Protein AF-A0A1Y1XT98-F1 (afdb_monomer_lite)

Foldseek 3Di:
DDPPPQPPVNLCCLLVVVLVVQLVQQLLLQLLLVLLVCLCCCQVVVHDDDVVVVVPSNVVSSVVLNVLSVVQSVVCVVVSHRRLPDLVDVVSLVSCCRSHVVSSVVSLVSSVVSLVVSVVSLVVVVVVLVVVVPPPPDDDDDDVVSVVVNVVVVLVSLLSNQSSVLSNQLQVLVSVLSVVSSCCVPVDPPVDPVVVVVSVVSNVVSVVSNVCSVVSNVVSVCSRVVVVVVVVVVCLVVVVPDDPPPPPDDFDWDQDPVRDTDGDPPDPDD

Structure (mmCIF, N/CA/C/O backbone):
data_AF-A0A1Y1XT98-F1
#
_entry.id   AF-A0A1Y1XT98-F1
#
loop_
_atom_site.group_PDB
_atom_site.id
_atom_site.type_symbol
_atom_site.label_atom_id
_atom_site.label_alt_id
_atom_site.label_comp_id
_atom_site.label_asym_id
_atom_site.label_entity_id
_atom_site.label_seq_id
_atom_site.pdbx_PDB_ins_code
_atom_site.Cartn_x
_atom_site.Cartn_y
_atom_site.Cartn_z
_atom_site.occupancy
_atom_site.B_iso_or_equiv
_atom_site.auth_seq_id
_atom_site.auth_comp_id
_atom_site.auth_asym_id
_atom_site.auth_atom_id
_atom_site.pdbx_PDB_model_num
ATOM 1 N N . MET A 1 1 ? 14.323 -0.229 -39.008 1.00 45.25 1 MET A N 1
ATOM 2 C CA . MET A 1 1 ? 14.158 0.157 -37.588 1.00 45.25 1 MET A CA 1
ATOM 3 C C . MET A 1 1 ? 14.825 1.506 -37.405 1.00 45.25 1 MET A C 1
ATOM 5 O O . MET A 1 1 ? 16.037 1.597 -37.533 1.00 45.25 1 MET A O 1
ATOM 9 N N . GLY A 1 2 ? 14.020 2.563 -37.296 1.00 39.22 2 GLY A N 1
ATOM 10 C CA . GLY A 1 2 ? 14.488 3.947 -37.336 1.00 39.22 2 GLY A CA 1
ATOM 11 C C . GLY A 1 2 ? 15.236 4.351 -36.068 1.00 39.22 2 GLY A C 1
ATOM 12 O O . GLY A 1 2 ? 14.726 4.188 -34.963 1.00 39.22 2 GLY A O 1
ATOM 13 N N . PHE A 1 3 ? 16.433 4.896 -36.276 1.00 46.94 3 PHE A N 1
ATOM 14 C CA . PHE A 1 3 ? 17.283 5.601 -35.322 1.00 46.94 3 PHE A CA 1
ATOM 15 C C . PHE A 1 3 ? 16.593 6.882 -34.815 1.00 46.94 3 PHE A C 1
ATOM 17 O O . PHE A 1 3 ? 16.920 7.986 -35.245 1.00 46.94 3 PHE A O 1
ATOM 24 N N . PHE A 1 4 ? 15.646 6.778 -33.886 1.00 56.72 4 PHE A N 1
ATOM 25 C CA . PHE A 1 4 ? 15.360 7.924 -33.024 1.00 56.72 4 PHE A CA 1
ATOM 26 C C . PHE A 1 4 ? 16.411 7.920 -31.923 1.00 56.72 4 PHE A C 1
ATOM 28 O O . PHE A 1 4 ? 16.339 7.145 -30.975 1.00 56.72 4 PHE A O 1
ATOM 35 N N . LYS A 1 5 ? 17.442 8.748 -32.105 1.00 59.38 5 LYS A N 1
ATOM 36 C CA . LYS A 1 5 ? 18.431 9.034 -31.068 1.00 59.38 5 LYS A CA 1
ATOM 37 C C . LYS A 1 5 ? 17.664 9.714 -29.935 1.00 59.38 5 LYS A C 1
ATOM 39 O O . LYS A 1 5 ? 17.283 10.875 -30.068 1.00 59.38 5 LYS A O 1
ATOM 44 N N . THR A 1 6 ? 17.351 8.961 -28.885 1.00 63.94 6 THR A N 1
ATOM 45 C CA . THR A 1 6 ? 16.663 9.467 -27.697 1.00 63.94 6 THR A CA 1
ATOM 46 C C . THR A 1 6 ? 17.434 10.689 -27.217 1.00 63.94 6 THR A C 1
ATOM 48 O O . THR A 1 6 ? 18.632 10.603 -26.940 1.00 63.94 6 THR A O 1
ATOM 51 N N . THR A 1 7 ? 16.799 11.858 -27.209 1.00 77.31 7 THR A N 1
ATOM 52 C CA . THR A 1 7 ? 17.461 13.065 -26.712 1.00 77.31 7 THR A CA 1
ATOM 53 C C . THR A 1 7 ? 17.777 12.859 -25.231 1.00 77.31 7 THR A C 1
ATOM 55 O O . THR A 1 7 ? 16.996 12.236 -24.513 1.00 77.31 7 THR A O 1
ATOM 58 N N . SER A 1 8 ? 18.918 13.368 -24.753 1.00 76.81 8 SER A N 1
ATOM 59 C CA . SER A 1 8 ? 19.344 13.207 -23.349 1.00 76.81 8 SER A CA 1
ATOM 60 C C . SER A 1 8 ? 18.229 13.578 -22.354 1.00 76.81 8 SER A C 1
ATOM 62 O O . SER A 1 8 ? 18.021 12.889 -21.359 1.00 76.81 8 SER A O 1
ATOM 64 N N . THR A 1 9 ? 17.413 14.580 -22.695 1.00 83.06 9 THR A N 1
ATOM 65 C CA . THR A 1 9 ? 16.239 15.005 -21.924 1.00 83.06 9 THR A CA 1
ATOM 66 C C . THR A 1 9 ? 15.166 13.918 -21.780 1.00 83.06 9 THR A C 1
ATOM 68 O O . THR A 1 9 ? 14.594 13.764 -20.702 1.00 83.06 9 THR A O 1
ATOM 71 N N . GLN A 1 10 ? 14.885 13.142 -22.832 1.00 84.75 10 GLN A N 1
ATOM 72 C CA . GLN A 1 10 ? 13.898 12.057 -22.775 1.00 84.75 10 GLN A CA 1
ATOM 73 C C . GLN A 1 10 ? 14.367 10.911 -21.876 1.00 84.75 10 GLN A C 1
ATOM 75 O O . GLN A 1 10 ? 13.561 10.363 -21.124 1.00 84.75 10 GLN A O 1
ATOM 80 N N . LEU A 1 11 ? 15.664 10.587 -21.906 1.00 82.56 11 LEU A N 1
ATOM 81 C CA . LEU A 1 11 ? 16.239 9.554 -21.046 1.00 82.56 11 LEU A CA 1
ATOM 82 C C . LEU A 1 11 ? 16.142 9.944 -19.563 1.00 82.56 11 LEU A C 1
ATOM 84 O O . LEU A 1 11 ? 15.710 9.133 -18.744 1.00 82.56 11 LEU A O 1
ATOM 88 N N . SER A 1 12 ? 16.444 11.203 -19.219 1.00 85.88 12 SER A N 1
ATOM 89 C CA . SER A 1 12 ? 16.309 11.686 -17.838 1.00 85.88 12 SER A CA 1
ATOM 90 C C . SER A 1 12 ? 14.870 11.585 -17.328 1.00 85.88 12 SER A C 1
ATOM 92 O O . SER A 1 12 ? 14.652 11.095 -16.224 1.00 85.88 12 SER A O 1
ATOM 94 N N . ILE A 1 13 ? 13.876 11.981 -18.130 1.00 91.94 13 ILE A N 1
ATOM 95 C CA . ILE A 1 13 ? 12.462 11.904 -17.725 1.00 91.94 13 ILE A CA 1
ATOM 96 C C . ILE A 1 13 ? 12.025 10.443 -17.540 1.00 91.94 13 ILE A C 1
ATOM 98 O O . ILE A 1 13 ? 11.394 10.116 -16.535 1.00 91.94 13 ILE A O 1
ATOM 102 N N . CYS A 1 14 ? 12.404 9.558 -18.469 1.00 91.94 14 CYS A N 1
ATOM 103 C CA . CYS A 1 14 ? 12.017 8.143 -18.448 1.00 91.94 14 CYS A CA 1
ATOM 104 C C . CYS A 1 14 ? 12.608 7.374 -17.257 1.00 91.94 14 CYS A C 1
ATOM 106 O O . CYS A 1 14 ? 12.043 6.373 -16.833 1.00 91.94 14 CYS A O 1
ATOM 108 N N . THR A 1 15 ? 13.721 7.846 -16.696 1.00 92.69 15 THR A N 1
ATOM 109 C CA . THR A 1 15 ? 14.378 7.208 -15.549 1.00 92.69 15 THR A CA 1
ATOM 110 C C . THR A 1 15 ? 13.998 7.861 -14.219 1.00 92.69 15 THR A C 1
ATOM 112 O O . THR A 1 15 ? 13.773 7.163 -13.231 1.00 92.69 15 THR A O 1
ATOM 115 N N . VAL A 1 16 ? 13.872 9.191 -14.176 1.00 93.00 16 VAL A N 1
ATOM 116 C CA . VAL A 1 16 ? 13.597 9.933 -12.934 1.00 93.00 16 VAL A CA 1
ATOM 117 C C . VAL A 1 16 ? 12.131 9.830 -12.508 1.00 93.00 16 VAL A C 1
ATOM 119 O O . VAL A 1 16 ? 11.857 9.708 -11.315 1.00 93.00 16 VAL A O 1
ATOM 122 N N . VAL A 1 17 ? 11.178 9.852 -13.446 1.00 94.06 17 VAL A N 1
ATOM 123 C CA . VAL A 1 17 ? 9.749 9.769 -13.090 1.00 94.06 17 VAL A CA 1
ATOM 124 C C . VAL A 1 17 ? 9.418 8.431 -12.414 1.00 94.06 17 VAL A C 1
ATOM 126 O O . VAL A 1 17 ? 8.904 8.461 -11.293 1.00 94.06 17 VAL A O 1
ATOM 129 N N . PRO A 1 18 ? 9.784 7.267 -12.984 1.00 93.19 18 PRO A N 1
ATOM 130 C CA . PRO A 1 18 ? 9.512 5.988 -12.331 1.00 93.19 18 PRO A CA 1
ATOM 131 C C . PRO A 1 18 ? 10.304 5.774 -11.035 1.00 93.19 18 PRO A C 1
ATOM 133 O O . PRO A 1 18 ? 9.847 5.060 -10.144 1.00 93.19 18 PRO A O 1
ATOM 136 N N . PHE A 1 19 ? 11.467 6.422 -10.883 1.00 95.56 19 PHE A N 1
ATOM 137 C CA . PHE A 1 19 ? 12.183 6.449 -9.608 1.00 95.56 19 PHE A CA 1
ATOM 138 C C . PHE A 1 19 ? 11.326 7.068 -8.503 1.00 95.56 19 PHE A C 1
ATOM 140 O O . PHE A 1 19 ? 11.125 6.447 -7.458 1.00 95.56 19 PHE A O 1
ATOM 147 N N . PHE A 1 20 ? 10.785 8.267 -8.732 1.00 95.94 20 PHE A N 1
ATOM 148 C CA . PHE A 1 20 ? 9.925 8.925 -7.747 1.00 95.94 20 PHE A CA 1
ATOM 149 C C . PHE A 1 20 ? 8.617 8.169 -7.521 1.00 95.94 20 PHE A C 1
ATOM 151 O O . PHE A 1 20 ? 8.143 8.108 -6.387 1.00 95.94 20 PHE A O 1
ATOM 158 N N . GLU A 1 21 ? 8.069 7.544 -8.562 1.00 92.69 21 GLU A N 1
ATOM 159 C CA . GLU A 1 21 ? 6.914 6.656 -8.440 1.00 92.69 21 GLU A CA 1
ATOM 160 C C . GLU A 1 21 ? 7.216 5.468 -7.514 1.00 92.69 21 GLU A C 1
ATOM 162 O O . GLU A 1 21 ? 6.461 5.205 -6.574 1.00 92.69 21 GLU A O 1
ATOM 167 N N . ASN A 1 22 ? 8.361 4.801 -7.700 1.00 94.31 22 ASN A N 1
ATOM 168 C CA . ASN A 1 22 ? 8.779 3.694 -6.843 1.00 94.31 22 ASN A CA 1
ATOM 169 C C . ASN A 1 22 ? 9.035 4.147 -5.399 1.00 94.31 22 ASN A C 1
ATOM 171 O O . ASN A 1 22 ? 8.609 3.472 -4.459 1.00 94.31 22 ASN A O 1
ATOM 175 N N . VAL A 1 23 ? 9.669 5.310 -5.209 1.00 96.75 23 VAL A N 1
ATOM 176 C CA . VAL A 1 23 ? 9.882 5.906 -3.881 1.00 96.75 23 VAL A CA 1
ATOM 177 C C . VAL A 1 23 ? 8.547 6.203 -3.200 1.00 96.75 23 VAL A C 1
ATOM 179 O O . VAL A 1 23 ? 8.377 5.858 -2.029 1.00 96.75 23 VAL A O 1
ATOM 182 N N . ALA A 1 24 ? 7.584 6.799 -3.906 1.00 94.31 24 ALA A N 1
ATOM 183 C CA . ALA A 1 24 ? 6.258 7.086 -3.363 1.00 94.31 24 ALA A CA 1
ATOM 184 C C . ALA A 1 24 ? 5.509 5.794 -2.996 1.00 94.31 24 ALA A C 1
ATOM 186 O O . ALA A 1 24 ? 4.980 5.682 -1.884 1.00 94.31 24 ALA A O 1
ATOM 187 N N . LYS A 1 25 ? 5.541 4.793 -3.887 1.00 92.38 25 LYS A N 1
ATOM 188 C CA . LYS A 1 25 ? 4.952 3.462 -3.676 1.00 92.38 25 LYS A CA 1
ATOM 189 C C . LYS A 1 25 ? 5.519 2.794 -2.421 1.00 92.38 25 LYS A C 1
ATOM 191 O O . LYS A 1 25 ? 4.766 2.436 -1.514 1.00 92.38 25 LYS A O 1
ATOM 196 N N . LEU A 1 26 ? 6.845 2.687 -2.321 1.00 95.12 26 LEU A N 1
ATOM 197 C CA . LEU A 1 26 ? 7.515 2.086 -1.166 1.00 95.12 26 LEU A CA 1
ATOM 198 C C . LEU A 1 26 ? 7.298 2.882 0.121 1.00 95.12 26 LEU A C 1
ATOM 200 O O . LEU A 1 26 ? 7.088 2.285 1.174 1.00 95.12 26 LEU A O 1
ATOM 204 N N . SER A 1 27 ? 7.288 4.215 0.051 1.00 95.81 27 SER A N 1
ATOM 205 C CA . SER A 1 27 ? 7.010 5.065 1.216 1.00 95.81 27 SER A CA 1
ATOM 206 C C . SER A 1 27 ? 5.628 4.770 1.796 1.00 95.81 27 SER A C 1
ATOM 208 O O . SER A 1 27 ? 5.497 4.580 3.006 1.00 95.81 27 SER A O 1
ATOM 210 N N . ALA A 1 28 ? 4.602 4.669 0.943 1.00 92.06 28 ALA A N 1
ATOM 211 C CA . ALA A 1 28 ? 3.246 4.324 1.367 1.00 92.06 28 ALA A CA 1
ATOM 212 C C . ALA A 1 28 ? 3.183 2.927 2.013 1.00 92.06 28 ALA A C 1
ATOM 214 O O . ALA A 1 28 ? 2.541 2.735 3.054 1.00 92.06 28 ALA A O 1
ATOM 215 N N . VAL A 1 29 ? 3.899 1.958 1.439 1.00 92.69 29 VAL A N 1
ATOM 216 C CA . VAL A 1 29 ? 4.005 0.600 1.984 1.00 92.69 29 VAL A CA 1
ATOM 217 C C . VAL A 1 29 ? 4.702 0.601 3.347 1.00 92.69 29 VAL A C 1
ATOM 219 O O . VAL A 1 29 ? 4.158 0.051 4.304 1.00 92.69 29 VAL A O 1
ATOM 222 N N . PHE A 1 30 ? 5.851 1.263 3.498 1.00 95.94 30 PHE A N 1
ATOM 223 C CA . PHE A 1 30 ? 6.564 1.324 4.779 1.00 95.94 30 PHE A CA 1
ATOM 224 C C . PHE A 1 30 ? 5.761 2.043 5.865 1.00 95.94 30 PHE A C 1
ATOM 226 O O . PHE A 1 30 ? 5.690 1.540 6.988 1.00 95.94 30 PHE A O 1
ATOM 233 N N . ILE A 1 31 ? 5.059 3.131 5.526 1.00 93.75 31 ILE A N 1
ATOM 234 C CA . ILE A 1 31 ? 4.128 3.798 6.449 1.00 93.75 31 ILE A CA 1
ATOM 235 C C . ILE A 1 31 ? 3.034 2.822 6.903 1.00 93.75 31 ILE A C 1
ATOM 237 O O . ILE A 1 31 ? 2.731 2.746 8.096 1.00 93.75 31 ILE A O 1
ATOM 241 N N . THR A 1 32 ? 2.488 2.015 5.989 1.00 91.38 32 THR A N 1
ATOM 242 C CA . THR A 1 32 ? 1.526 0.953 6.334 1.00 91.38 32 THR A CA 1
ATOM 243 C C . THR A 1 32 ? 2.145 -0.075 7.288 1.00 91.38 32 THR A C 1
ATOM 245 O O . THR A 1 32 ? 1.519 -0.462 8.280 1.00 91.38 32 THR A O 1
ATOM 248 N N . GLY A 1 33 ? 3.397 -0.472 7.052 1.00 94.44 33 GLY A N 1
ATOM 249 C CA . GLY A 1 33 ? 4.162 -1.326 7.962 1.00 94.44 33 GLY A CA 1
ATOM 250 C C . GLY A 1 33 ? 4.312 -0.717 9.362 1.00 94.44 33 GLY A C 1
ATOM 251 O O . GLY A 1 33 ? 4.099 -1.408 10.362 1.00 94.44 33 GLY A O 1
ATOM 252 N N . CYS A 1 34 ? 4.591 0.587 9.459 1.00 95.56 34 CYS A N 1
ATOM 253 C CA . CYS A 1 34 ? 4.639 1.316 10.730 1.00 95.56 34 CYS A CA 1
ATOM 254 C C . CYS A 1 34 ? 3.276 1.344 11.441 1.00 95.56 34 CYS A C 1
ATOM 256 O O . CYS A 1 34 ? 3.212 1.188 12.665 1.00 95.56 34 CYS A O 1
ATOM 258 N N . ILE A 1 35 ? 2.176 1.485 10.691 1.00 91.81 35 ILE A N 1
ATOM 259 C CA . ILE A 1 35 ? 0.818 1.374 11.240 1.00 91.81 35 ILE A CA 1
ATOM 260 C C . ILE A 1 35 ? 0.612 -0.031 11.811 1.00 91.81 35 ILE A C 1
ATOM 262 O O . ILE A 1 35 ? 0.267 -0.154 12.986 1.00 91.81 35 ILE A O 1
ATOM 266 N N . ALA A 1 36 ? 0.903 -1.092 11.052 1.00 92.19 36 ALA A N 1
ATOM 267 C CA . ALA A 1 36 ? 0.804 -2.470 11.545 1.00 92.19 36 ALA A CA 1
ATOM 268 C C . ALA A 1 36 ? 1.672 -2.708 12.795 1.00 92.19 36 ALA A C 1
ATOM 270 O O . ALA A 1 36 ? 1.239 -3.350 13.756 1.00 92.19 36 ALA A O 1
ATOM 271 N N . TYR A 1 37 ? 2.866 -2.119 12.846 1.00 94.88 37 TYR A N 1
ATOM 272 C CA . TYR A 1 37 ? 3.721 -2.171 14.027 1.00 94.88 37 TYR A CA 1
ATOM 273 C C . TYR A 1 37 ? 3.079 -1.504 15.257 1.00 94.88 37 TYR A C 1
ATOM 275 O O . TYR A 1 37 ? 3.128 -2.068 16.358 1.00 94.88 37 TYR A O 1
ATOM 283 N N . ASN A 1 38 ? 2.410 -0.358 15.091 1.00 93.19 38 ASN A N 1
ATOM 284 C CA . ASN A 1 38 ? 1.629 0.254 16.171 1.00 93.19 38 ASN A CA 1
ATOM 285 C C . ASN A 1 38 ? 0.517 -0.675 16.661 1.00 93.19 38 ASN A C 1
ATOM 287 O O . ASN A 1 38 ? 0.350 -0.835 17.870 1.00 93.19 38 ASN A O 1
ATOM 291 N N . LEU A 1 39 ? -0.201 -1.329 15.745 1.00 90.12 39 LEU A N 1
ATOM 292 C CA . LEU A 1 39 ? -1.265 -2.272 16.105 1.00 90.12 39 LEU A CA 1
ATOM 293 C C . LEU A 1 39 ? -0.719 -3.435 16.928 1.00 90.12 39 LEU A C 1
ATOM 295 O O . LEU A 1 39 ? -1.278 -3.778 17.970 1.00 90.12 39 LEU A O 1
ATOM 299 N N . ARG A 1 40 ? 0.426 -3.987 16.513 1.00 94.31 40 ARG A N 1
ATOM 300 C CA . ARG A 1 40 ? 1.139 -5.016 17.272 1.00 94.31 40 ARG A CA 1
ATOM 301 C C . ARG A 1 40 ? 1.442 -4.537 18.695 1.00 94.31 40 ARG A C 1
ATOM 303 O O . ARG A 1 40 ? 1.212 -5.273 19.654 1.00 94.31 40 ARG A O 1
ATOM 310 N N . ARG A 1 41 ? 1.962 -3.317 18.855 1.00 94.06 41 ARG A N 1
ATOM 311 C CA . ARG A 1 41 ? 2.293 -2.760 20.178 1.00 94.06 41 ARG A CA 1
ATOM 312 C C . ARG A 1 41 ? 1.062 -2.569 21.059 1.00 94.06 41 ARG A C 1
ATOM 314 O O . ARG A 1 41 ? 1.094 -2.982 22.216 1.00 94.06 41 ARG A O 1
ATOM 321 N N . VAL A 1 42 ? 0.001 -1.988 20.508 1.00 90.94 42 VAL A N 1
ATOM 322 C CA . VAL A 1 42 ? -1.216 -1.654 21.259 1.00 90.94 42 VAL A CA 1
ATOM 323 C C . VAL A 1 42 ? -1.993 -2.912 21.643 1.00 90.94 42 VAL A C 1
ATOM 325 O O . VAL A 1 42 ? -2.316 -3.086 22.814 1.00 90.94 42 VAL A O 1
ATOM 328 N N . PHE A 1 43 ? -2.252 -3.825 20.703 1.00 89.50 43 PHE A N 1
ATOM 329 C CA . PHE A 1 43 ? -3.116 -4.982 20.967 1.00 89.50 43 PHE A CA 1
ATOM 330 C C . PHE A 1 43 ? -2.389 -6.175 21.576 1.00 89.50 43 PHE A C 1
ATOM 332 O O . PHE A 1 43 ? -2.944 -6.845 22.441 1.00 89.50 43 PHE A O 1
ATOM 339 N N . ILE A 1 44 ? -1.161 -6.459 21.131 1.00 92.50 44 ILE A N 1
ATOM 340 C CA . ILE A 1 44 ? -0.444 -7.665 21.568 1.00 92.50 44 ILE A CA 1
ATOM 341 C C . ILE A 1 44 ? 0.397 -7.357 22.799 1.00 92.50 44 ILE A C 1
ATOM 343 O O . ILE A 1 44 ? 0.314 -8.064 23.798 1.00 92.50 44 ILE A O 1
ATOM 347 N N . LYS A 1 45 ? 1.199 -6.287 22.745 1.00 94.38 45 LYS A N 1
ATOM 348 C CA . LYS A 1 45 ? 2.084 -5.928 23.863 1.00 94.38 45 LYS A CA 1
ATOM 349 C C . LYS A 1 45 ? 1.399 -5.085 24.940 1.00 94.38 45 LYS A C 1
ATOM 351 O O . LYS A 1 45 ? 1.992 -4.901 25.995 1.00 94.38 45 LYS A O 1
ATOM 356 N N . LYS A 1 46 ? 0.191 -4.563 24.685 1.00 92.50 46 LYS A N 1
ATOM 357 C CA . LYS A 1 46 ? -0.521 -3.628 25.577 1.00 92.50 46 LYS A CA 1
ATOM 358 C C . LYS A 1 46 ? 0.329 -2.406 25.957 1.00 92.50 46 LYS A C 1
ATOM 360 O O . LYS A 1 46 ? 0.209 -1.869 27.052 1.00 92.50 46 LYS A O 1
ATOM 365 N N . MET A 1 47 ? 1.209 -1.976 25.052 1.00 94.50 47 MET A N 1
ATOM 366 C CA . MET A 1 47 ? 2.095 -0.831 25.261 1.00 94.50 47 MET A CA 1
ATOM 367 C C . MET A 1 47 ? 1.556 0.390 24.524 1.00 94.50 47 MET A C 1
ATOM 369 O O . MET A 1 47 ? 1.189 0.296 23.350 1.00 94.50 47 MET A O 1
ATOM 373 N N . SER A 1 48 ? 1.604 1.554 25.172 1.00 92.94 48 SER A N 1
ATOM 374 C CA . SER A 1 48 ? 1.369 2.827 24.493 1.00 92.94 48 SER A CA 1
ATOM 375 C C . SER A 1 48 ? 2.470 3.104 23.461 1.00 92.94 48 SER A C 1
ATOM 377 O O . SER A 1 48 ? 3.614 2.632 23.568 1.00 92.94 48 SER A O 1
ATOM 379 N N . VAL A 1 49 ? 2.111 3.838 22.408 1.00 93.00 49 VAL A N 1
ATOM 380 C CA . VAL A 1 49 ? 3.045 4.257 21.360 1.00 93.00 49 VAL A CA 1
ATOM 381 C C . VAL A 1 49 ? 3.521 5.672 21.695 1.00 93.00 49 VAL A C 1
ATOM 383 O O . VAL A 1 49 ? 2.694 6.580 21.751 1.00 93.00 49 VAL A O 1
ATOM 386 N N . PRO A 1 50 ? 4.827 5.893 21.935 1.00 95.12 50 PRO A N 1
ATOM 387 C CA . PRO A 1 50 ? 5.317 7.222 22.267 1.00 95.12 50 PRO A CA 1
ATOM 388 C C . PRO A 1 50 ? 5.196 8.160 21.052 1.00 95.12 50 PRO A C 1
ATOM 390 O O . PRO A 1 50 ? 5.538 7.758 19.935 1.00 95.12 50 PRO A O 1
ATOM 393 N N . PRO A 1 51 ? 4.797 9.430 21.239 1.00 94.12 51 PRO A N 1
ATOM 394 C CA . PRO A 1 51 ? 4.561 10.365 20.134 1.00 94.12 51 PRO A CA 1
ATOM 395 C C . PRO A 1 51 ? 5.830 10.658 19.319 1.00 94.12 51 PRO A C 1
ATOM 397 O O . PRO A 1 51 ? 5.755 10.854 18.108 1.00 94.12 51 PRO A O 1
ATOM 400 N N . LYS A 1 52 ? 7.011 10.620 19.958 1.00 95.44 52 LYS A N 1
ATOM 401 C CA . LYS A 1 52 ? 8.310 10.769 19.278 1.00 95.44 52 LYS A CA 1
ATOM 402 C C . LYS A 1 52 ? 8.538 9.689 18.215 1.00 95.44 52 LYS A C 1
ATOM 404 O O . LYS A 1 52 ? 9.071 9.990 17.156 1.00 95.44 52 LYS A O 1
ATOM 409 N N . LEU A 1 53 ? 8.099 8.456 18.479 1.00 94.62 53 LEU A N 1
ATOM 410 C CA . LEU A 1 53 ? 8.236 7.349 17.534 1.00 94.62 53 LEU A CA 1
ATOM 411 C C . LEU A 1 53 ? 7.312 7.537 16.324 1.00 94.62 53 LEU A C 1
ATOM 413 O O . LEU A 1 53 ? 7.747 7.349 15.195 1.00 94.62 53 LEU A O 1
ATOM 417 N N . VAL A 1 54 ? 6.072 7.985 16.555 1.00 94.56 54 VAL A N 1
ATOM 418 C CA . VAL A 1 54 ? 5.102 8.247 15.478 1.00 94.56 54 VAL A CA 1
ATOM 419 C C . VAL A 1 54 ? 5.597 9.347 14.538 1.00 94.56 54 VAL A C 1
ATOM 421 O O . VAL A 1 54 ? 5.508 9.194 13.323 1.00 94.56 54 VAL A O 1
ATOM 424 N N . ARG A 1 55 ? 6.181 10.426 15.083 1.00 95.38 55 ARG A N 1
ATOM 425 C CA . ARG A 1 55 ? 6.778 11.508 14.277 1.00 95.38 55 ARG A CA 1
ATOM 426 C C . ARG A 1 55 ? 7.922 11.021 13.382 1.00 95.38 55 ARG A C 1
ATOM 428 O O . ARG A 1 55 ? 8.129 11.584 12.315 1.00 95.38 55 ARG A O 1
ATOM 435 N N . GLY A 1 56 ? 8.639 9.974 13.795 1.00 97.31 56 GLY A N 1
ATOM 436 C CA . GLY A 1 56 ? 9.736 9.393 13.023 1.00 97.31 56 GLY A CA 1
ATOM 437 C C . GLY A 1 56 ? 9.292 8.537 11.834 1.00 97.31 56 GLY A C 1
ATOM 438 O O . GLY A 1 56 ? 10.072 8.361 10.906 1.00 97.31 56 GLY A O 1
ATOM 439 N N . TYR A 1 57 ? 8.059 8.019 11.814 1.00 96.44 57 TYR A N 1
ATOM 440 C CA . TYR A 1 57 ? 7.645 7.046 10.795 1.00 96.44 57 TYR A CA 1
ATOM 441 C C . TYR A 1 57 ? 7.673 7.585 9.372 1.00 96.44 57 TYR A C 1
ATOM 443 O O . TYR A 1 57 ? 8.156 6.893 8.481 1.00 96.44 57 TYR A O 1
ATOM 451 N N . ILE A 1 58 ? 7.191 8.809 9.156 1.00 96.12 58 ILE A N 1
ATOM 452 C CA . ILE A 1 58 ? 7.135 9.412 7.820 1.00 96.12 58 ILE A CA 1
ATOM 453 C C . ILE A 1 58 ? 8.546 9.643 7.253 1.00 96.12 58 ILE A C 1
ATOM 455 O O . ILE A 1 58 ? 8.850 9.058 6.213 1.00 96.12 58 ILE A O 1
ATOM 459 N N . PRO A 1 59 ? 9.441 10.415 7.907 1.00 97.88 59 PRO A N 1
ATOM 460 C CA . PRO A 1 59 ? 10.766 10.673 7.348 1.00 97.88 59 PRO A CA 1
ATOM 461 C C . PRO A 1 59 ? 11.609 9.400 7.223 1.00 97.88 59 PRO A C 1
ATOM 463 O O . PRO A 1 59 ? 12.314 9.248 6.230 1.00 97.88 59 PRO A O 1
ATOM 466 N N . LEU A 1 60 ? 11.508 8.456 8.170 1.00 97.81 60 LEU A N 1
ATOM 467 C CA . LEU A 1 60 ? 12.240 7.188 8.083 1.00 97.81 60 LEU A CA 1
ATOM 468 C C . LEU A 1 60 ? 11.738 6.308 6.933 1.00 97.81 60 LEU A C 1
ATOM 470 O O . LEU A 1 60 ? 12.553 5.698 6.250 1.00 97.81 60 LEU A O 1
ATOM 474 N N . SER A 1 61 ? 10.425 6.266 6.688 1.00 97.81 61 SER A N 1
ATOM 475 C CA . SER A 1 61 ? 9.851 5.501 5.571 1.00 97.81 61 SER A CA 1
ATOM 476 C C . SER A 1 61 ? 10.283 6.064 4.221 1.00 97.81 61 SER A C 1
ATOM 478 O O . SER A 1 61 ? 10.681 5.299 3.346 1.00 97.81 61 SER A O 1
ATOM 480 N N . ILE A 1 62 ? 10.255 7.394 4.070 1.00 98.12 62 ILE A N 1
ATOM 481 C CA . ILE A 1 62 ? 10.699 8.071 2.843 1.00 98.12 62 ILE A CA 1
ATOM 482 C C . ILE A 1 62 ? 12.196 7.845 2.627 1.00 98.12 62 ILE A C 1
ATOM 484 O O . ILE A 1 62 ? 12.608 7.441 1.543 1.00 98.12 62 ILE A O 1
ATOM 488 N N . LEU A 1 63 ? 13.014 8.050 3.665 1.00 98.19 63 LEU A N 1
ATOM 489 C CA . LEU A 1 63 ? 14.458 7.839 3.586 1.00 98.19 63 LEU A CA 1
ATOM 490 C C . LEU A 1 63 ? 14.792 6.397 3.188 1.00 98.19 63 LEU A C 1
ATOM 492 O O . LEU A 1 63 ? 15.618 6.172 2.306 1.00 98.19 63 LEU A O 1
ATOM 496 N N . PHE A 1 64 ? 14.123 5.421 3.802 1.00 98.06 64 PHE A N 1
ATOM 497 C CA . PHE A 1 64 ? 14.339 4.014 3.490 1.00 98.06 64 PHE A CA 1
ATOM 498 C C . PHE A 1 64 ? 13.889 3.665 2.062 1.00 98.06 64 PHE A C 1
ATOM 500 O O . PHE A 1 64 ? 14.621 2.984 1.347 1.00 98.06 64 PHE A O 1
ATOM 507 N N . ALA A 1 65 ? 12.752 4.197 1.600 1.00 98.06 65 ALA A N 1
ATOM 508 C CA . ALA A 1 65 ? 12.286 4.038 0.220 1.00 98.06 65 ALA A CA 1
ATOM 509 C C . ALA A 1 65 ? 13.261 4.619 -0.815 1.00 98.06 65 ALA A C 1
ATOM 511 O O . ALA A 1 65 ? 13.498 3.990 -1.849 1.00 98.06 65 ALA A O 1
ATOM 512 N N . VAL A 1 66 ? 13.859 5.780 -0.528 1.00 98.12 66 VAL A N 1
ATOM 513 C CA . VAL A 1 66 ? 14.910 6.373 -1.369 1.00 98.12 66 VAL A CA 1
ATOM 514 C C . VAL A 1 66 ? 16.120 5.447 -1.433 1.00 98.12 66 VAL A C 1
ATOM 516 O O . VAL A 1 66 ? 16.523 5.072 -2.530 1.00 98.12 66 VAL A O 1
ATOM 519 N N . ILE A 1 67 ? 16.653 5.016 -0.283 1.00 97.88 67 ILE A N 1
ATOM 520 C CA . ILE A 1 67 ? 17.832 4.133 -0.216 1.00 97.88 67 ILE A CA 1
ATOM 521 C C . ILE A 1 67 ? 17.606 2.845 -1.015 1.00 97.88 67 ILE A C 1
ATOM 523 O O . ILE A 1 67 ? 18.459 2.451 -1.808 1.00 97.88 67 ILE A O 1
ATOM 527 N N . VAL A 1 68 ? 16.441 2.220 -0.845 1.00 97.62 68 VAL A N 1
ATOM 528 C CA . VAL A 1 68 ? 16.071 0.986 -1.548 1.00 97.62 68 VAL A CA 1
ATOM 529 C C . VAL A 1 68 ? 15.917 1.198 -3.061 1.00 97.62 68 VAL A C 1
ATOM 531 O O . VAL A 1 68 ? 16.197 0.280 -3.827 1.00 97.62 68 VAL A O 1
ATOM 534 N N . SER A 1 69 ? 15.518 2.393 -3.509 1.00 97.25 69 SER A N 1
ATOM 535 C CA . SER A 1 69 ? 15.301 2.699 -4.934 1.00 97.25 69 SER A CA 1
ATOM 536 C C . SER A 1 69 ? 16.573 3.120 -5.684 1.00 97.25 69 SER A C 1
ATOM 538 O O . SER A 1 69 ? 16.612 3.030 -6.912 1.00 97.25 69 SER A O 1
ATOM 540 N N . ILE A 1 70 ? 17.622 3.569 -4.978 1.00 96.44 70 ILE A N 1
ATOM 541 C CA . ILE A 1 70 ? 18.884 4.040 -5.584 1.00 96.44 70 ILE A CA 1
ATOM 542 C C . ILE A 1 70 ? 19.531 3.003 -6.520 1.00 96.44 70 ILE A C 1
ATOM 544 O O . ILE A 1 70 ? 19.914 3.396 -7.621 1.00 96.44 70 ILE A O 1
ATOM 548 N N . PRO A 1 71 ? 19.645 1.702 -6.176 1.00 95.31 71 PRO A N 1
ATOM 549 C CA . PRO A 1 71 ? 20.276 0.729 -7.070 1.00 95.31 71 PRO A CA 1
ATOM 550 C C . PRO A 1 71 ? 19.606 0.640 -8.449 1.00 95.31 71 PRO A C 1
ATOM 552 O O . PRO A 1 71 ? 20.300 0.516 -9.456 1.00 95.31 71 PRO A O 1
ATOM 555 N N . GLY A 1 72 ? 18.275 0.760 -8.512 1.00 94.00 72 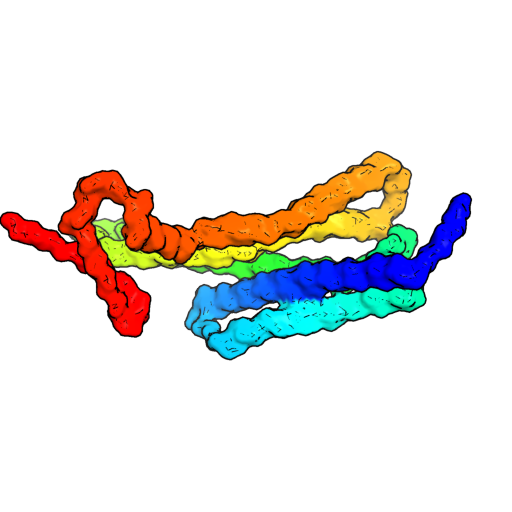GLY A N 1
ATOM 556 C CA . GLY A 1 72 ? 17.524 0.745 -9.773 1.00 94.00 72 GLY A CA 1
ATOM 557 C C . GLY A 1 72 ? 17.768 1.999 -10.616 1.00 94.00 72 GLY A C 1
ATOM 558 O O . GLY A 1 72 ? 17.917 1.909 -11.838 1.00 94.00 72 GLY A O 1
ATOM 559 N N . LEU A 1 73 ? 17.890 3.155 -9.954 1.00 95.19 73 LEU A N 1
ATOM 560 C CA . LEU A 1 73 ? 18.259 4.419 -10.591 1.00 95.19 73 LEU A CA 1
ATOM 561 C C . LEU A 1 73 ? 19.676 4.360 -11.171 1.00 95.19 73 LEU A C 1
ATOM 563 O O . LEU A 1 73 ? 19.865 4.665 -12.345 1.00 95.19 73 LEU A O 1
ATOM 567 N N . VAL A 1 74 ? 20.651 3.924 -10.368 1.00 95.31 74 VAL A N 1
ATOM 568 C CA . VAL A 1 74 ? 22.057 3.810 -10.787 1.00 95.31 74 VAL A CA 1
ATOM 569 C C . VAL A 1 74 ? 22.190 2.859 -11.973 1.00 95.31 74 VAL A C 1
ATOM 571 O O . VAL A 1 74 ? 22.809 3.226 -12.964 1.00 95.31 74 VAL A O 1
ATOM 574 N N . TYR A 1 75 ? 21.552 1.685 -11.919 1.00 93.69 75 TYR A N 1
ATOM 575 C CA . TYR A 1 75 ? 21.579 0.728 -13.028 1.00 93.69 75 TYR A CA 1
ATOM 576 C C . TYR A 1 75 ? 20.975 1.305 -14.317 1.00 93.69 75 TYR A C 1
ATOM 578 O O . TYR A 1 75 ? 21.516 1.109 -15.402 1.00 93.69 75 TYR A O 1
ATOM 586 N N . SER A 1 76 ? 19.855 2.025 -14.209 1.00 93.12 76 SER A N 1
ATOM 587 C CA . SER A 1 76 ? 19.180 2.600 -15.380 1.00 93.12 76 SER A CA 1
ATOM 588 C C . SER A 1 76 ? 20.002 3.719 -16.029 1.00 93.12 76 SER A C 1
ATOM 590 O O . SER A 1 76 ? 20.037 3.810 -17.254 1.00 93.12 76 SER A O 1
ATOM 592 N N . LEU A 1 77 ? 20.686 4.536 -15.218 1.00 92.25 77 LEU A N 1
ATOM 593 C CA . LEU A 1 77 ? 21.594 5.581 -15.699 1.00 92.25 77 LEU A CA 1
ATOM 594 C C . LEU A 1 77 ? 22.875 5.002 -16.315 1.00 92.25 77 LEU A C 1
ATOM 596 O O . LEU A 1 77 ? 23.301 5.482 -17.354 1.00 92.25 77 LEU A O 1
ATOM 600 N N . ASP A 1 78 ? 23.461 3.963 -15.714 1.00 93.31 78 ASP A N 1
ATOM 601 C CA . ASP A 1 78 ? 24.677 3.301 -16.219 1.00 93.31 78 ASP A CA 1
ATOM 602 C C . ASP A 1 78 ? 24.467 2.638 -17.591 1.00 93.31 78 ASP A C 1
ATOM 604 O O . ASP A 1 78 ? 25.366 2.600 -18.428 1.00 93.31 78 ASP A O 1
ATOM 608 N N . ARG A 1 79 ? 23.260 2.118 -17.836 1.00 90.50 79 ARG A N 1
ATOM 609 C CA . ARG A 1 79 ? 22.918 1.386 -19.063 1.00 90.50 79 ARG A CA 1
ATOM 610 C C . ARG A 1 79 ? 22.206 2.223 -20.123 1.00 90.50 79 ARG A C 1
ATOM 612 O O . ARG A 1 79 ? 21.834 1.661 -21.150 1.00 90.50 79 ARG A O 1
ATOM 619 N N . ASP A 1 80 ? 21.981 3.513 -19.874 1.00 90.25 80 ASP A N 1
ATOM 620 C CA . ASP A 1 80 ? 21.176 4.396 -20.729 1.00 90.25 80 ASP A CA 1
ATOM 621 C C . ASP A 1 80 ? 19.798 3.799 -21.099 1.00 90.25 80 ASP A C 1
ATOM 623 O O . ASP A 1 80 ? 19.270 4.004 -22.197 1.00 90.25 80 ASP A O 1
ATOM 627 N N . ILE A 1 81 ? 19.191 3.047 -20.172 1.00 89.06 81 ILE A N 1
ATOM 628 C CA . ILE A 1 81 ? 17.866 2.440 -20.356 1.00 89.06 81 ILE A CA 1
ATOM 629 C C . ILE A 1 81 ? 16.804 3.198 -19.570 1.00 89.06 81 ILE A C 1
ATOM 631 O O . ILE A 1 81 ? 17.049 3.751 -18.499 1.00 89.06 81 ILE A O 1
ATOM 635 N N . CYS A 1 82 ? 15.572 3.157 -20.070 1.00 89.88 82 CYS A N 1
ATOM 636 C CA . CYS A 1 82 ? 14.433 3.642 -19.308 1.00 89.88 82 CYS A CA 1
ATOM 637 C C . CYS A 1 82 ? 14.106 2.664 -18.175 1.00 89.88 82 CYS A C 1
ATOM 639 O O . CYS A 1 82 ? 13.763 1.516 -18.453 1.00 89.88 82 CYS A O 1
ATOM 641 N N . TRP A 1 83 ? 14.224 3.132 -16.931 1.00 89.56 83 TRP A N 1
ATOM 642 C CA . TRP A 1 83 ? 13.801 2.485 -15.681 1.00 89.56 83 TRP A CA 1
ATOM 643 C C . TRP A 1 83 ? 13.623 0.958 -15.735 1.00 89.56 83 TRP A C 1
ATOM 645 O O . TRP A 1 83 ? 12.501 0.451 -15.789 1.00 89.56 83 TRP A O 1
ATOM 655 N N . LEU A 1 84 ? 14.741 0.223 -15.739 1.00 87.38 84 LEU A N 1
ATOM 656 C CA . LEU A 1 84 ? 14.772 -1.249 -15.682 1.00 87.38 84 LEU A CA 1
ATOM 657 C C . LEU A 1 84 ? 13.887 -1.972 -16.729 1.00 87.38 84 LEU A C 1
ATOM 659 O O . LEU A 1 84 ? 13.611 -3.164 -16.596 1.00 87.38 84 LEU A O 1
ATOM 663 N N . LYS A 1 85 ? 13.452 -1.284 -17.794 1.00 80.69 85 LYS A N 1
ATOM 664 C CA . LYS A 1 85 ? 12.476 -1.765 -18.787 1.00 80.69 85 LYS A CA 1
ATOM 665 C C . LYS A 1 85 ? 13.131 -2.582 -19.902 1.00 80.69 85 LYS A C 1
ATOM 667 O O . LYS A 1 85 ? 12.731 -2.500 -21.064 1.00 80.69 85 LYS A O 1
ATOM 672 N N . ASP A 1 86 ? 14.139 -3.374 -19.565 1.00 80.00 86 ASP A N 1
ATOM 673 C CA . ASP A 1 86 ? 14.738 -4.317 -20.501 1.00 80.00 86 ASP A CA 1
ATOM 674 C C . ASP A 1 86 ? 14.171 -5.717 -20.245 1.00 80.00 86 ASP A C 1
ATOM 676 O O . ASP A 1 86 ? 14.487 -6.380 -19.261 1.00 80.00 86 ASP A O 1
ATOM 680 N N . LYS A 1 87 ? 13.289 -6.140 -21.156 1.00 70.81 87 LYS A N 1
ATOM 681 C CA . LYS A 1 87 ? 12.587 -7.430 -21.102 1.00 70.81 87 LYS A CA 1
ATOM 682 C C . LYS A 1 87 ? 13.454 -8.610 -21.547 1.00 70.81 87 LYS A C 1
ATOM 684 O O . LYS A 1 87 ? 13.028 -9.751 -21.395 1.00 70.81 87 LYS A O 1
ATOM 689 N N . SER A 1 88 ? 14.614 -8.348 -22.149 1.00 76.88 88 SER A N 1
ATOM 690 C CA . SER A 1 88 ? 15.484 -9.395 -22.694 1.00 76.88 88 SER A CA 1
ATOM 691 C C . SER A 1 88 ? 16.460 -9.952 -21.657 1.00 76.88 88 SER A C 1
ATOM 693 O O . SER A 1 88 ? 16.891 -11.097 -21.773 1.00 76.88 88 SER A O 1
ATOM 695 N N . ASN A 1 89 ? 16.767 -9.171 -20.618 1.00 84.69 89 ASN A N 1
ATOM 696 C CA . ASN A 1 89 ? 17.748 -9.523 -19.603 1.00 84.69 89 ASN A CA 1
ATOM 697 C C . ASN A 1 89 ? 17.094 -9.814 -18.248 1.00 84.69 89 ASN A C 1
ATOM 699 O O . ASN A 1 89 ? 16.204 -9.103 -17.788 1.00 84.69 89 ASN A O 1
ATOM 703 N N . ILE A 1 90 ? 17.608 -10.832 -17.553 1.00 88.12 90 ILE A N 1
ATOM 704 C CA . ILE A 1 90 ? 17.161 -11.192 -16.198 1.00 88.12 90 ILE A CA 1
ATOM 705 C C . ILE A 1 90 ? 17.612 -10.184 -15.134 1.00 88.12 90 ILE A C 1
ATOM 707 O O . ILE A 1 90 ? 16.932 -9.985 -14.131 1.00 88.12 90 ILE A O 1
ATOM 711 N N . TRP A 1 91 ? 18.739 -9.506 -15.358 1.00 89.81 91 TRP A N 1
ATOM 712 C CA . TRP A 1 91 ? 19.320 -8.565 -14.400 1.00 89.81 91 TRP A CA 1
ATOM 713 C C . TRP A 1 91 ? 18.414 -7.369 -14.067 1.00 89.81 91 TRP A C 1
ATOM 715 O O . TRP A 1 91 ? 18.152 -7.178 -12.880 1.00 89.81 91 TRP A O 1
ATOM 725 N N . PRO A 1 92 ? 17.881 -6.597 -15.039 1.00 89.75 92 PRO A N 1
ATOM 726 C CA . PRO A 1 92 ? 16.918 -5.526 -14.766 1.00 89.75 92 PRO A CA 1
ATOM 727 C C . PRO A 1 92 ? 15.726 -6.004 -13.935 1.00 89.75 92 PRO A C 1
ATOM 729 O O . PRO A 1 92 ? 15.268 -5.303 -13.037 1.00 89.75 92 PRO A O 1
ATOM 732 N N . MET A 1 93 ? 15.269 -7.231 -14.190 1.00 88.06 93 MET A N 1
ATOM 733 C CA . MET A 1 93 ? 14.154 -7.833 -13.471 1.00 88.06 93 MET A CA 1
ATOM 734 C C . MET A 1 93 ? 14.509 -8.171 -12.018 1.00 88.06 93 MET A C 1
ATOM 736 O O . MET A 1 93 ? 13.727 -7.894 -11.111 1.00 88.06 93 MET A O 1
ATOM 740 N N . ILE A 1 94 ? 15.714 -8.695 -11.775 1.00 90.38 94 ILE A N 1
ATOM 741 C CA . ILE A 1 94 ? 16.244 -8.906 -10.420 1.00 90.38 94 ILE A CA 1
ATOM 742 C C . ILE A 1 94 ? 16.370 -7.567 -9.683 1.00 90.38 94 ILE A C 1
ATOM 744 O O . ILE A 1 94 ? 15.938 -7.462 -8.534 1.00 90.38 94 ILE A O 1
ATOM 748 N N . TYR A 1 95 ? 16.910 -6.529 -10.333 1.00 92.19 95 TYR A N 1
ATOM 749 C CA . TYR A 1 95 ? 16.985 -5.189 -9.745 1.00 92.19 95 TYR A CA 1
ATOM 750 C C . TYR A 1 95 ? 15.596 -4.647 -9.417 1.00 92.19 95 TYR A C 1
ATOM 752 O O . TYR A 1 95 ? 15.403 -4.124 -8.321 1.00 92.19 95 TYR A O 1
ATOM 760 N N . TRP A 1 96 ? 14.615 -4.820 -10.304 1.00 90.88 96 TRP A N 1
ATOM 761 C CA . TRP A 1 96 ? 13.234 -4.408 -10.050 1.00 90.88 96 TRP A CA 1
ATOM 762 C C . TRP A 1 96 ? 12.670 -5.116 -8.820 1.00 90.88 96 TRP A C 1
ATOM 764 O O . TRP A 1 96 ? 12.093 -4.496 -7.926 1.00 90.88 96 TRP A O 1
ATOM 774 N N . TRP A 1 97 ? 12.891 -6.427 -8.743 1.00 91.12 97 TRP A N 1
ATOM 775 C CA . TRP A 1 97 ? 12.399 -7.244 -7.647 1.00 91.12 97 TRP A CA 1
ATOM 776 C C . TRP A 1 97 ? 13.009 -6.824 -6.304 1.00 91.12 97 TRP A C 1
ATOM 778 O O . TRP A 1 97 ? 12.281 -6.598 -5.337 1.00 91.12 97 TRP A O 1
ATOM 788 N N . ILE A 1 98 ? 14.331 -6.641 -6.251 1.00 93.19 98 ILE A N 1
ATOM 789 C CA . ILE A 1 98 ? 15.055 -6.264 -5.026 1.00 93.19 98 ILE A CA 1
ATOM 790 C C . ILE A 1 98 ? 14.769 -4.815 -4.612 1.00 93.19 98 ILE A C 1
ATOM 792 O O . ILE A 1 98 ? 14.687 -4.531 -3.419 1.00 93.19 98 ILE A O 1
ATOM 796 N N . THR A 1 99 ? 14.611 -3.894 -5.565 1.00 94.19 99 THR A N 1
ATOM 797 C CA . THR A 1 99 ? 14.388 -2.461 -5.280 1.00 94.19 99 THR A CA 1
ATOM 798 C C . THR A 1 99 ? 12.914 -2.096 -5.108 1.00 94.19 99 THR A C 1
ATOM 800 O O . THR A 1 99 ? 12.608 -0.943 -4.816 1.00 94.19 99 THR A O 1
ATOM 803 N N . SER A 1 100 ? 11.986 -3.045 -5.273 1.00 92.88 100 SER A N 1
ATOM 804 C CA . SER A 1 100 ? 10.548 -2.779 -5.166 1.00 92.88 100 SER A CA 1
ATOM 805 C C . SER A 1 100 ? 9.780 -3.944 -4.535 1.00 92.88 100 SER A C 1
ATOM 807 O O . SER A 1 100 ? 9.360 -3.873 -3.378 1.00 92.88 100 SER A O 1
ATOM 809 N N . GLU A 1 101 ? 9.627 -5.047 -5.266 1.00 91.19 101 GLU A N 1
ATOM 810 C CA . GLU A 1 101 ? 8.650 -6.100 -4.961 1.00 91.19 101 GLU A CA 1
ATOM 811 C C . GLU A 1 101 ? 8.949 -6.873 -3.669 1.00 91.19 101 GLU A C 1
ATOM 813 O O . GLU A 1 101 ? 8.032 -7.164 -2.902 1.00 91.19 101 GLU A O 1
ATOM 818 N N . VAL A 1 102 ? 10.222 -7.159 -3.373 1.00 94.38 102 VAL A N 1
ATOM 819 C CA . VAL A 1 102 ? 10.637 -7.862 -2.141 1.00 94.38 102 VAL A CA 1
ATOM 820 C C . VAL A 1 102 ? 10.164 -7.132 -0.895 1.00 94.38 102 VAL A C 1
ATOM 822 O O . VAL A 1 102 ? 9.611 -7.736 0.025 1.00 94.38 102 VAL A O 1
ATOM 825 N N . TRP A 1 103 ? 10.369 -5.819 -0.860 1.00 96.06 103 TRP A N 1
ATOM 826 C CA . TRP A 1 103 ? 10.024 -5.002 0.296 1.00 96.06 103 TRP A CA 1
ATOM 827 C C . TRP A 1 103 ? 8.517 -4.899 0.467 1.00 96.06 103 TRP A C 1
ATOM 829 O O . TRP A 1 103 ? 8.019 -5.014 1.589 1.00 96.06 103 TRP A O 1
ATOM 839 N N . MET A 1 104 ? 7.787 -4.768 -0.643 1.00 93.56 104 MET A N 1
ATOM 840 C CA . MET A 1 104 ? 6.329 -4.828 -0.624 1.00 93.56 104 MET A CA 1
ATOM 841 C C . MET A 1 104 ? 5.834 -6.168 -0.096 1.00 93.56 104 MET A C 1
ATOM 843 O O . MET A 1 104 ? 5.018 -6.190 0.824 1.00 93.56 104 MET A O 1
ATOM 847 N N . LEU A 1 105 ? 6.378 -7.280 -0.589 1.00 93.75 105 LEU A N 1
ATOM 848 C CA . LEU A 1 105 ? 6.004 -8.615 -0.138 1.00 93.75 105 LEU A CA 1
ATOM 849 C C . LEU A 1 105 ? 6.251 -8.803 1.367 1.00 93.75 105 LEU A C 1
ATOM 851 O O . LEU A 1 105 ? 5.357 -9.267 2.078 1.00 93.75 105 LEU A O 1
ATOM 855 N N . ILE A 1 106 ? 7.426 -8.405 1.871 1.00 95.75 106 ILE A N 1
ATOM 856 C CA . ILE A 1 106 ? 7.771 -8.499 3.300 1.00 95.75 106 ILE A CA 1
ATOM 857 C C . ILE A 1 106 ? 6.777 -7.700 4.149 1.00 95.75 106 ILE A C 1
ATOM 859 O O . ILE A 1 106 ? 6.227 -8.223 5.123 1.00 95.75 106 ILE A O 1
ATOM 863 N N . VAL A 1 107 ? 6.523 -6.442 3.782 1.00 95.31 107 VAL A N 1
ATOM 864 C CA . VAL A 1 107 ? 5.653 -5.557 4.565 1.00 95.31 107 VAL A CA 1
ATOM 865 C C . VAL A 1 107 ? 4.193 -6.000 4.493 1.00 95.31 107 VAL A C 1
ATOM 867 O O . VAL A 1 107 ? 3.535 -6.053 5.529 1.00 95.31 107 VAL A O 1
ATOM 870 N N . LEU A 1 108 ? 3.686 -6.385 3.320 1.00 93.31 108 LEU A N 1
ATOM 871 C CA . LEU A 1 108 ? 2.307 -6.861 3.165 1.00 93.31 108 LEU A CA 1
ATOM 872 C C . LEU A 1 108 ? 2.072 -8.177 3.910 1.00 93.31 108 LEU A C 1
ATOM 874 O O . LEU A 1 108 ? 1.055 -8.321 4.589 1.00 93.31 108 LEU A O 1
ATOM 878 N N . THR A 1 109 ? 3.036 -9.102 3.865 1.00 94.19 109 THR A N 1
ATOM 879 C CA . THR A 1 109 ? 2.984 -10.340 4.659 1.00 94.19 109 THR A CA 1
ATOM 880 C C . THR A 1 109 ? 2.957 -10.012 6.150 1.00 94.19 109 THR A C 1
ATOM 882 O O . THR A 1 109 ? 2.133 -10.548 6.893 1.00 94.19 109 THR A O 1
ATOM 885 N N . TYR A 1 110 ? 3.810 -9.086 6.598 1.00 95.50 110 TYR A N 1
ATOM 886 C CA . TYR A 1 110 ? 3.812 -8.622 7.983 1.00 95.50 110 TYR A CA 1
ATOM 887 C C . TYR A 1 110 ? 2.460 -8.011 8.385 1.00 95.50 110 TYR A C 1
ATOM 889 O O . TYR A 1 110 ? 1.892 -8.391 9.412 1.00 95.50 110 TYR A O 1
ATOM 897 N N . CYS A 1 111 ? 1.904 -7.123 7.560 1.00 93.31 111 CYS A N 1
ATOM 898 C CA . CYS A 1 111 ? 0.587 -6.523 7.755 1.00 93.31 111 CYS A CA 1
ATOM 899 C C . CYS A 1 111 ? -0.513 -7.585 7.877 1.00 93.31 111 CYS A C 1
ATOM 901 O O . CYS A 1 111 ? -1.299 -7.535 8.826 1.00 93.31 111 CYS A O 1
ATOM 903 N N . LEU A 1 112 ? -0.534 -8.572 6.978 1.00 93.06 112 LEU A N 1
ATOM 904 C CA . LEU A 1 112 ? -1.504 -9.666 6.991 1.00 93.06 112 LEU A CA 1
ATOM 905 C C . LEU A 1 112 ? -1.418 -10.481 8.289 1.00 93.06 112 LEU A C 1
ATOM 907 O O . LEU A 1 112 ? -2.438 -10.717 8.940 1.00 93.06 112 LEU A O 1
ATOM 911 N N . VAL A 1 113 ? -0.205 -10.856 8.710 1.00 95.06 113 VAL A N 1
ATOM 912 C CA . VAL A 1 113 ? 0.013 -11.590 9.967 1.00 95.06 113 VAL A CA 1
ATOM 913 C C . VAL A 1 113 ? -0.512 -10.792 11.160 1.00 95.06 113 VAL A C 1
ATOM 915 O O . VAL A 1 113 ? -1.236 -11.340 11.995 1.00 95.06 113 VAL A O 1
ATOM 918 N N . ILE A 1 114 ? -0.198 -9.495 11.242 1.00 93.25 114 ILE A N 1
ATOM 919 C CA . ILE A 1 114 ? -0.681 -8.649 12.340 1.00 93.25 114 ILE A CA 1
ATOM 920 C C . ILE A 1 114 ? -2.205 -8.529 12.324 1.00 93.25 114 ILE A C 1
ATOM 922 O O . ILE A 1 114 ? -2.817 -8.671 13.383 1.00 93.25 114 ILE A O 1
ATOM 926 N N . VAL A 1 115 ? -2.828 -8.327 11.160 1.00 90.88 115 VAL A N 1
ATOM 927 C CA . VAL A 1 115 ? -4.293 -8.264 11.036 1.00 90.88 115 VAL A CA 1
ATOM 928 C C . VAL A 1 115 ? -4.941 -9.554 11.527 1.00 90.88 115 VAL A C 1
ATOM 930 O O . VAL A 1 115 ? -5.864 -9.490 12.338 1.00 90.88 115 VAL A O 1
ATOM 933 N N . ILE A 1 116 ? -4.435 -10.719 11.110 1.00 93.00 116 ILE A N 1
ATOM 934 C CA . ILE A 1 116 ? -4.963 -12.019 11.548 1.00 93.00 116 ILE A CA 1
ATOM 935 C C . ILE A 1 116 ? -4.854 -12.155 13.072 1.00 93.00 116 ILE A C 1
ATOM 937 O O . ILE A 1 116 ? -5.819 -12.553 13.728 1.00 93.00 116 ILE A O 1
ATOM 941 N N . VAL A 1 117 ? -3.705 -11.806 13.660 1.00 94.06 117 VAL A N 1
A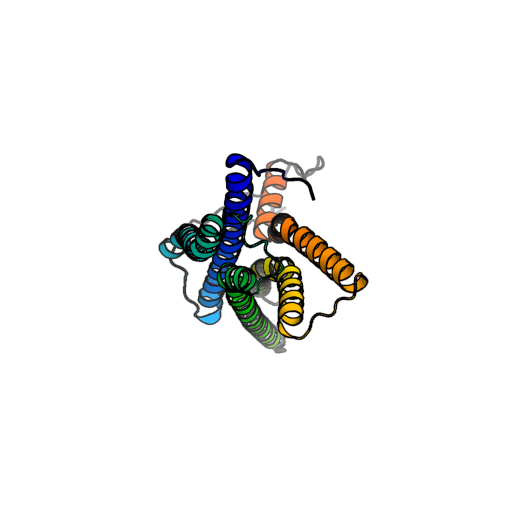TOM 942 C CA . VAL A 1 117 ? -3.504 -11.908 15.114 1.00 94.06 117 VAL A CA 1
ATOM 943 C C . VAL A 1 117 ? -4.421 -10.949 15.874 1.00 94.06 117 VAL A C 1
ATOM 945 O O . VAL A 1 117 ? -5.093 -11.366 16.818 1.00 94.06 117 VAL A O 1
ATOM 948 N N . VAL A 1 118 ? -4.495 -9.686 15.450 1.00 90.19 118 VAL A N 1
ATOM 949 C CA . VAL A 1 118 ? -5.360 -8.667 16.062 1.00 90.19 118 VAL A CA 1
ATOM 950 C C . VAL A 1 118 ? -6.826 -9.089 15.966 1.00 90.19 118 VAL A C 1
ATOM 952 O O . VAL A 1 118 ? -7.526 -9.091 16.980 1.00 90.19 118 VAL A O 1
ATOM 955 N N . PHE A 1 119 ? -7.270 -9.556 14.797 1.00 90.31 119 PHE A N 1
ATOM 956 C CA . PHE A 1 119 ? -8.621 -10.077 14.596 1.00 90.31 119 PHE A CA 1
ATOM 957 C C . PHE A 1 119 ? -8.936 -11.241 15.544 1.00 90.31 119 PHE A C 1
ATOM 959 O O . PHE A 1 119 ? -9.994 -11.251 16.176 1.00 90.31 119 PHE A O 1
ATOM 966 N N . ARG A 1 120 ? -8.007 -12.195 15.713 1.00 93.31 120 ARG A N 1
ATOM 967 C CA . ARG A 1 120 ? -8.183 -13.310 16.661 1.00 93.31 120 ARG A CA 1
ATOM 968 C C . ARG A 1 120 ? -8.313 -12.819 18.102 1.00 93.31 120 ARG A C 1
ATOM 970 O O . ARG A 1 120 ? -9.217 -13.284 18.793 1.00 93.31 120 ARG A O 1
ATOM 977 N N . ILE A 1 121 ? -7.480 -11.868 18.531 1.00 91.06 121 ILE A N 1
ATOM 978 C CA . ILE A 1 121 ? -7.531 -11.287 19.885 1.00 91.06 121 ILE A CA 1
ATOM 979 C C . ILE A 1 121 ? -8.881 -10.602 20.130 1.00 91.06 121 ILE A C 1
ATOM 981 O O . ILE A 1 121 ? -9.537 -10.868 21.138 1.00 91.06 121 ILE A O 1
ATOM 985 N N . ILE A 1 122 ? -9.339 -9.771 19.190 1.00 88.31 122 ILE A N 1
ATOM 986 C CA . ILE A 1 122 ? -10.632 -9.076 19.296 1.00 88.31 122 ILE A CA 1
ATOM 987 C C . ILE A 1 122 ? -11.784 -10.083 19.330 1.00 88.31 122 ILE A C 1
ATOM 989 O O . ILE A 1 122 ? -12.692 -9.974 20.158 1.00 88.31 122 ILE A O 1
ATOM 993 N N . HIS A 1 123 ? -11.748 -11.098 18.465 1.00 89.19 123 HIS A N 1
ATOM 994 C CA . HIS A 1 123 ? -12.797 -12.108 18.415 1.00 89.19 123 HIS A CA 1
ATOM 995 C C . HIS A 1 123 ? -12.832 -12.959 19.696 1.00 89.19 123 HIS A C 1
ATOM 997 O O . HIS A 1 123 ? -13.917 -13.328 20.160 1.00 89.19 123 HIS A O 1
ATOM 1003 N N . GLN A 1 124 ? -11.677 -13.276 20.283 1.00 92.19 124 GLN A N 1
ATOM 1004 C CA . GLN A 1 124 ? -11.595 -13.979 21.565 1.00 92.19 124 GLN A CA 1
ATOM 1005 C C . GLN A 1 124 ? -12.160 -13.124 22.704 1.00 92.19 124 GLN A C 1
ATOM 1007 O O . GLN A 1 124 ? -13.049 -13.600 23.411 1.00 92.19 124 GLN A O 1
ATOM 1012 N N . GLY A 1 125 ? -11.761 -11.851 22.801 1.00 88.69 125 GLY A N 1
ATOM 1013 C CA . GLY A 1 125 ? -12.302 -10.924 23.803 1.00 88.69 125 GLY A CA 1
ATOM 1014 C C . GLY A 1 125 ? -13.820 -10.751 23.684 1.00 88.69 125 GLY A C 1
ATOM 1015 O O . GLY A 1 125 ? -14.545 -10.839 24.673 1.00 88.69 125 GLY A O 1
ATOM 1016 N N . ASN A 1 126 ? -14.341 -10.627 22.460 1.00 86.25 126 ASN A N 1
ATOM 1017 C CA . ASN A 1 126 ? -15.785 -10.548 22.223 1.00 86.25 126 ASN A CA 1
ATOM 1018 C C . ASN A 1 126 ? -16.526 -11.838 22.614 1.00 86.25 126 ASN A C 1
ATOM 1020 O O . ASN A 1 126 ? -17.674 -11.777 23.059 1.00 86.25 126 ASN A O 1
ATOM 1024 N N . ARG A 1 127 ? -15.907 -13.016 22.446 1.00 89.50 127 ARG A N 1
ATOM 1025 C CA . ARG A 1 127 ? -16.493 -14.294 22.888 1.00 89.50 127 ARG A CA 1
ATOM 1026 C C . ARG A 1 127 ? -16.531 -14.397 24.406 1.00 89.50 127 ARG A C 1
ATOM 1028 O O . ARG A 1 127 ? -17.529 -14.871 24.937 1.00 89.50 127 ARG A O 1
ATOM 1035 N N . GLU A 1 128 ? -15.480 -13.958 25.086 1.00 89.31 128 GLU A N 1
ATOM 1036 C CA . GLU A 1 128 ? -15.413 -13.964 26.546 1.00 89.31 128 GLU A CA 1
ATOM 1037 C C . GLU A 1 128 ? -16.457 -13.026 27.156 1.00 89.31 128 GLU A C 1
ATOM 1039 O O . GLU A 1 128 ? -17.254 -13.465 27.982 1.00 89.31 128 GLU A O 1
ATOM 1044 N N . ILE A 1 129 ? -16.568 -11.795 26.642 1.00 84.12 129 ILE A N 1
ATOM 1045 C CA . ILE A 1 129 ? -17.621 -10.855 27.052 1.00 84.12 129 ILE A CA 1
ATOM 1046 C C . ILE A 1 129 ? -19.004 -11.484 26.839 1.00 84.12 129 ILE A C 1
ATOM 1048 O O . ILE A 1 129 ? -19.817 -11.508 27.755 1.00 84.12 129 ILE A O 1
ATOM 1052 N N . LYS A 1 130 ? -19.272 -12.083 25.669 1.00 84.69 130 LYS A N 1
ATOM 1053 C CA . LYS A 1 130 ? -20.556 -12.764 25.410 1.00 84.69 130 LYS A CA 1
ATOM 1054 C C . LYS A 1 130 ? -20.830 -13.939 26.357 1.00 84.69 130 LYS A C 1
ATOM 1056 O O . LYS A 1 130 ? -21.993 -14.200 26.644 1.00 84.69 130 LYS A O 1
ATOM 1061 N N . ARG A 1 131 ? -19.799 -14.658 26.817 1.00 86.94 131 ARG A N 1
ATOM 1062 C CA . ARG A 1 131 ? -19.941 -15.752 27.795 1.00 86.94 131 ARG A CA 1
ATOM 1063 C C . ARG A 1 131 ? -20.274 -15.218 29.182 1.00 86.94 131 ARG A C 1
ATOM 1065 O O . ARG A 1 131 ? -21.191 -15.742 29.802 1.00 86.94 131 ARG A O 1
ATOM 1072 N N . LEU A 1 132 ? -19.589 -14.164 29.625 1.00 82.75 132 LEU A N 1
ATOM 1073 C CA . LEU A 1 132 ? -19.890 -13.492 30.893 1.00 82.75 132 LEU A CA 1
ATOM 1074 C C . LEU A 1 132 ? -21.316 -12.926 30.896 1.00 82.75 132 LEU A C 1
ATOM 1076 O O . LEU A 1 132 ? -22.026 -13.062 31.881 1.00 82.75 132 LEU A O 1
ATOM 1080 N N . LEU A 1 133 ? -21.765 -12.390 29.758 1.00 78.94 133 LEU A N 1
ATOM 1081 C CA . LEU A 1 133 ? -23.126 -11.878 29.579 1.00 78.94 133 LEU A CA 1
ATOM 1082 C C . LEU A 1 133 ? -24.211 -12.965 29.466 1.00 78.94 133 LEU A C 1
ATOM 1084 O O . LEU A 1 133 ? -25.387 -12.639 29.571 1.00 78.94 133 LEU A O 1
ATOM 1088 N N . ARG A 1 134 ? -23.848 -14.227 29.198 1.00 81.94 134 ARG A N 1
ATOM 1089 C CA . ARG A 1 134 ? -24.788 -15.361 29.103 1.00 81.94 134 ARG A CA 1
ATOM 1090 C C . ARG A 1 134 ? -24.973 -16.106 30.424 1.00 81.94 134 ARG A C 1
ATOM 1092 O O . ARG A 1 134 ? -25.791 -17.022 30.454 1.00 81.94 134 ARG A O 1
ATOM 1099 N N . ARG A 1 135 ? -24.221 -15.777 31.483 1.00 77.75 135 ARG A N 1
ATOM 1100 C CA . ARG A 1 135 ? -24.427 -16.408 32.793 1.00 77.75 135 ARG A CA 1
ATOM 1101 C C . ARG A 1 135 ? -25.816 -16.012 33.320 1.00 77.75 135 ARG A C 1
ATOM 1103 O O . ARG A 1 135 ? -26.062 -14.818 33.467 1.00 77.75 135 ARG A O 1
ATOM 1110 N N . PRO A 1 136 ? -26.719 -16.981 33.547 1.00 64.75 136 PRO A N 1
ATOM 1111 C CA . PRO A 1 136 ? -28.132 -16.739 33.808 1.00 64.75 136 PRO A CA 1
ATOM 1112 C C . PRO A 1 136 ? -28.392 -16.461 35.294 1.00 64.75 136 PRO A C 1
ATOM 1114 O O . PRO A 1 136 ? -29.306 -17.037 35.874 1.00 64.75 136 PRO A O 1
ATOM 1117 N N . ASP A 1 137 ? -27.606 -15.584 35.918 1.00 64.44 137 ASP A N 1
ATOM 1118 C CA . ASP A 1 137 ? -27.927 -15.113 37.268 1.00 64.44 137 ASP A CA 1
ATOM 1119 C C . ASP A 1 137 ? -29.016 -14.037 37.164 1.00 64.44 137 ASP A C 1
ATOM 1121 O O . ASP A 1 137 ? -28.743 -12.843 37.189 1.00 64.44 137 ASP A O 1
ATOM 1125 N N . GLY A 1 138 ? -30.241 -14.511 36.920 1.00 61.06 138 GLY A N 1
ATOM 1126 C CA . GLY A 1 138 ? -31.500 -14.127 37.569 1.00 61.06 138 GLY A CA 1
ATOM 1127 C C . GLY A 1 138 ? -31.980 -12.676 37.670 1.00 61.06 138 GLY A C 1
ATOM 1128 O O . GLY A 1 138 ? -33.134 -12.505 38.048 1.00 61.06 138 GLY A O 1
ATOM 1129 N N . SER A 1 139 ? -31.200 -11.646 37.350 1.00 57.19 139 SER A N 1
ATOM 1130 C CA . SER A 1 139 ? -31.571 -10.267 37.692 1.00 57.19 139 SER A CA 1
ATOM 1131 C C . SER A 1 139 ? -31.418 -9.321 36.507 1.00 57.19 139 SER A C 1
ATOM 1133 O O . SER A 1 139 ? -30.341 -9.173 35.931 1.00 57.19 139 SER A O 1
ATOM 1135 N N . ASP A 1 140 ? -32.543 -8.698 36.174 1.00 64.88 140 ASP A N 1
ATOM 1136 C CA . ASP A 1 140 ? -32.782 -7.678 35.160 1.00 64.88 140 ASP A CA 1
ATOM 1137 C C . ASP A 1 140 ? -31.627 -6.708 34.868 1.00 64.88 140 ASP A C 1
ATOM 1139 O O . ASP A 1 140 ? -31.046 -6.084 35.754 1.00 64.88 140 ASP A O 1
ATOM 1143 N N . GLY A 1 141 ? -31.404 -6.486 33.568 1.00 65.56 141 GLY A N 1
ATOM 1144 C CA . GLY A 1 141 ? -30.719 -5.306 33.047 1.00 65.56 141 GLY A CA 1
ATOM 1145 C C . GLY A 1 141 ? -29.198 -5.417 32.963 1.00 65.56 141 GLY A C 1
ATOM 1146 O O . GLY A 1 141 ? -28.467 -5.099 33.896 1.00 65.56 141 GLY A O 1
ATOM 1147 N N . GLN A 1 142 ? -28.681 -5.744 31.774 1.00 60.31 142 GLN A N 1
ATOM 1148 C CA . GLN A 1 142 ? -27.279 -5.452 31.464 1.00 60.31 142 GLN A CA 1
ATOM 1149 C C . GLN A 1 142 ? -26.994 -3.960 31.699 1.00 60.31 142 GLN A C 1
ATOM 1151 O O . GLN A 1 142 ? -27.704 -3.129 31.123 1.00 60.31 142 GLN A O 1
ATOM 1156 N N . PRO A 1 143 ? -25.922 -3.589 32.426 1.00 70.81 143 PRO A N 1
ATOM 1157 C CA . PRO A 1 143 ? -25.537 -2.193 32.533 1.00 70.81 143 PRO A CA 1
ATOM 1158 C C . PRO A 1 143 ? -25.194 -1.671 31.124 1.00 70.81 143 PRO A C 1
ATOM 1160 O O . PRO A 1 143 ? -24.284 -2.209 30.474 1.00 70.81 143 PRO A O 1
ATOM 1163 N N . PRO A 1 144 ? -25.886 -0.629 30.622 1.00 76.12 144 PRO A N 1
ATOM 1164 C CA . PRO A 1 144 ? -25.735 -0.120 29.251 1.00 76.12 144 PRO A CA 1
ATOM 1165 C C . PRO A 1 144 ? -24.282 0.255 28.902 1.00 76.12 144 PRO A C 1
ATOM 1167 O O . PRO A 1 144 ? -23.862 0.167 27.745 1.00 76.12 144 PRO A O 1
ATOM 1170 N N . VAL A 1 145 ? -23.480 0.560 29.926 1.00 77.75 145 VAL A N 1
ATOM 1171 C CA . VAL A 1 145 ? -22.056 0.907 29.853 1.00 77.75 145 VAL A CA 1
ATOM 1172 C C . VAL A 1 145 ? -21.195 -0.202 29.224 1.00 77.75 145 VAL A C 1
ATOM 1174 O O . VAL A 1 145 ? -20.338 0.081 28.382 1.00 77.75 145 VAL A O 1
ATOM 1177 N N . VAL A 1 146 ? -21.419 -1.480 29.564 1.00 75.81 146 VAL A N 1
ATOM 1178 C CA . VAL A 1 146 ? -20.588 -2.596 29.052 1.00 75.81 146 VAL A CA 1
ATOM 1179 C C . VAL A 1 146 ? -20.831 -2.815 27.557 1.00 75.81 146 VAL A C 1
ATOM 1181 O O . VAL A 1 146 ? -19.890 -3.015 26.779 1.00 75.81 146 VAL A O 1
ATOM 1184 N N . ARG A 1 147 ? -22.096 -2.709 27.130 1.00 76.19 147 ARG A N 1
ATOM 1185 C CA . ARG A 1 147 ? -22.494 -2.840 25.722 1.00 76.19 147 ARG A CA 1
ATOM 1186 C C . ARG A 1 147 ? -21.919 -1.707 24.870 1.00 76.19 147 ARG A C 1
ATOM 1188 O O . ARG A 1 147 ? -21.468 -1.958 23.750 1.00 76.19 147 ARG A O 1
ATOM 1195 N N . GLN A 1 148 ? -21.887 -0.485 25.402 1.00 81.19 148 GLN A N 1
ATOM 1196 C CA . GLN A 1 148 ? -21.311 0.675 24.721 1.00 81.19 148 GLN A CA 1
ATOM 1197 C C . GLN A 1 148 ? -19.794 0.536 24.539 1.00 81.19 148 GLN A C 1
ATOM 1199 O O . GLN A 1 148 ? -19.295 0.718 23.425 1.00 81.19 148 GLN A O 1
ATOM 1204 N N . ARG A 1 149 ? -19.067 0.109 25.581 1.00 76.31 149 ARG A N 1
ATOM 1205 C CA . ARG A 1 149 ? -17.609 -0.094 25.507 1.00 76.31 149 ARG A CA 1
ATOM 1206 C C . ARG A 1 149 ? -17.218 -1.163 24.483 1.00 76.31 149 ARG A C 1
ATOM 1208 O O . ARG A 1 149 ? -16.275 -0.967 23.721 1.00 76.31 149 ARG A O 1
ATOM 1215 N N . SER A 1 150 ? -17.961 -2.271 24.407 1.00 74.81 150 SER A N 1
ATOM 1216 C CA . SER A 1 150 ? -17.717 -3.317 23.399 1.00 74.81 150 SER A CA 1
ATOM 1217 C C . SER A 1 150 ? -17.934 -2.808 21.969 1.00 74.81 150 SER A C 1
ATOM 1219 O O . SER A 1 150 ? -17.134 -3.114 21.085 1.00 74.81 150 SER A O 1
ATOM 1221 N N . ARG A 1 151 ? -18.963 -1.978 21.737 1.00 78.75 151 ARG A N 1
ATOM 1222 C CA . ARG A 1 151 ? -19.198 -1.355 20.424 1.00 78.75 151 ARG A CA 1
ATOM 1223 C C . ARG A 1 151 ? -18.054 -0.430 20.021 1.00 78.75 151 ARG A C 1
ATOM 1225 O O . ARG A 1 151 ? -17.579 -0.551 18.898 1.00 78.75 151 ARG A O 1
ATOM 1232 N N . GLN A 1 152 ? -17.577 0.415 20.934 1.00 78.19 152 GLN A N 1
ATOM 1233 C CA . GLN A 1 152 ? -16.442 1.310 20.676 1.00 78.19 152 GLN A CA 1
ATOM 1234 C C . GLN A 1 152 ? -15.163 0.530 20.349 1.00 78.19 152 GLN A C 1
ATOM 1236 O O . GLN A 1 152 ? -14.475 0.848 19.381 1.00 78.19 152 GLN A O 1
ATOM 1241 N N . LEU A 1 153 ? -14.876 -0.542 21.097 1.00 77.25 153 LEU A N 1
ATOM 1242 C CA . LEU A 1 153 ? -13.732 -1.413 20.816 1.00 77.25 153 LEU A CA 1
ATOM 1243 C C . LEU A 1 153 ? -13.863 -2.112 19.459 1.00 77.25 153 LEU A C 1
ATOM 1245 O O . LEU A 1 153 ? -12.886 -2.185 18.717 1.00 77.25 153 LEU A O 1
ATOM 1249 N N . ASN A 1 154 ? -15.059 -2.595 19.112 1.00 78.69 154 ASN A N 1
ATOM 1250 C CA . ASN A 1 154 ? -15.298 -3.258 17.832 1.00 78.69 154 ASN A CA 1
ATOM 1251 C C . ASN A 1 154 ? -15.197 -2.279 16.649 1.00 78.69 154 ASN A C 1
ATOM 1253 O O . ASN A 1 154 ? -14.642 -2.616 15.610 1.00 78.69 154 ASN A O 1
ATOM 1257 N N . GLN A 1 155 ? -15.681 -1.050 16.816 1.00 80.81 155 GLN A N 1
ATOM 1258 C CA . GLN A 1 155 ? -15.551 0.007 15.814 1.00 80.81 155 GLN A CA 1
ATOM 1259 C C . GLN A 1 155 ? -14.085 0.417 15.609 1.00 80.81 155 GLN A C 1
ATOM 1261 O O . GLN A 1 155 ? -13.617 0.485 14.471 1.00 80.81 155 GLN A O 1
ATOM 1266 N N . ALA A 1 156 ? -13.330 0.601 16.697 1.00 77.38 156 ALA A N 1
ATOM 1267 C CA . ALA A 1 156 ? -11.897 0.885 16.627 1.00 77.38 156 ALA A CA 1
ATOM 1268 C C . ALA A 1 156 ? -11.124 -0.259 15.950 1.00 77.38 156 ALA A C 1
ATOM 1270 O O . ALA A 1 156 ? -10.265 -0.017 15.107 1.00 77.38 156 ALA A O 1
ATOM 1271 N N . ALA A 1 157 ? -11.469 -1.507 16.271 1.00 78.19 157 ALA A N 1
ATOM 1272 C CA . ALA A 1 157 ? -10.913 -2.700 15.645 1.00 78.19 157 ALA A CA 1
ATOM 1273 C C . ALA A 1 157 ? -11.139 -2.752 14.126 1.00 78.19 157 ALA A C 1
ATOM 1275 O O . ALA A 1 157 ? -10.203 -3.040 13.383 1.00 78.19 157 ALA A O 1
ATOM 1276 N N . VAL A 1 158 ? -12.357 -2.461 13.658 1.00 81.69 158 VAL A N 1
ATOM 1277 C CA . VAL A 1 158 ? -12.682 -2.470 12.222 1.00 81.69 158 VAL A CA 1
ATOM 1278 C C . VAL A 1 158 ? -11.855 -1.431 11.467 1.00 81.69 158 VAL A C 1
ATOM 1280 O O . VAL A 1 158 ? -11.236 -1.775 10.462 1.00 81.69 158 VAL A O 1
ATOM 1283 N N . ARG A 1 159 ? -11.760 -0.199 11.989 1.00 81.12 159 ARG A N 1
ATOM 1284 C CA . ARG A 1 159 ? -10.898 0.861 11.432 1.00 81.12 159 ARG A CA 1
ATOM 1285 C C . ARG A 1 159 ? -9.457 0.372 11.269 1.00 81.12 159 ARG A C 1
ATOM 1287 O O . ARG A 1 159 ? -8.834 0.507 10.221 1.00 81.12 159 ARG A O 1
ATOM 1294 N N . ILE A 1 160 ? -8.950 -0.224 12.338 1.00 80.31 160 ILE A N 1
ATOM 1295 C CA . ILE A 1 160 ? -7.583 -0.715 12.460 1.00 80.31 160 ILE A CA 1
ATOM 1296 C C . ILE A 1 160 ? -7.276 -1.845 11.469 1.00 80.31 160 ILE A C 1
ATOM 1298 O O . ILE A 1 160 ? -6.161 -1.922 10.961 1.00 80.31 160 ILE A O 1
ATOM 1302 N N . ILE A 1 161 ? -8.258 -2.699 11.187 1.00 84.31 161 ILE A N 1
ATOM 1303 C CA . ILE A 1 161 ? -8.136 -3.820 10.250 1.00 84.31 161 ILE A CA 1
ATOM 1304 C C . ILE A 1 161 ? -8.312 -3.364 8.795 1.00 84.31 161 ILE A C 1
ATOM 1306 O O . ILE A 1 161 ? -7.667 -3.916 7.908 1.00 84.31 161 ILE A O 1
ATOM 1310 N N . MET A 1 162 ? -9.138 -2.349 8.535 1.00 87.06 162 MET A N 1
ATOM 1311 C CA . MET A 1 162 ? -9.348 -1.816 7.185 1.00 87.06 162 MET A CA 1
ATOM 1312 C C . MET A 1 162 ? -8.069 -1.215 6.590 1.00 87.06 162 MET A C 1
ATOM 1314 O O . MET A 1 162 ? -7.783 -1.444 5.415 1.00 87.06 162 MET A O 1
ATOM 1318 N N . TYR A 1 163 ? -7.266 -0.494 7.385 1.00 85.50 163 TYR A N 1
ATOM 1319 C CA . TYR A 1 163 ? -6.089 0.201 6.846 1.00 85.50 163 TYR A CA 1
ATOM 1320 C C . TYR A 1 163 ? -5.034 -0.720 6.224 1.00 85.50 163 TYR A C 1
ATOM 1322 O O . TYR A 1 163 ? -4.536 -0.363 5.163 1.00 85.50 163 TYR A O 1
ATOM 1330 N N . PRO A 1 164 ? -4.687 -1.889 6.798 1.00 84.31 164 PRO A N 1
ATOM 1331 C CA . PRO A 1 164 ? -3.767 -2.810 6.137 1.00 84.31 164 PRO A CA 1
ATOM 1332 C C . PRO A 1 16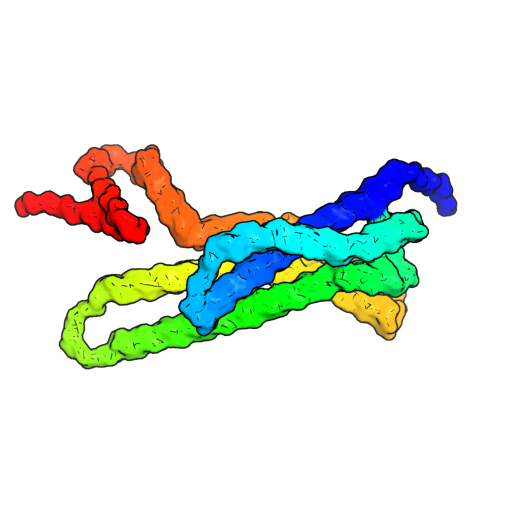4 ? -4.419 -3.642 5.024 1.00 84.31 164 PRO A C 1
ATOM 1334 O O . PRO A 1 164 ? -3.704 -4.132 4.157 1.00 84.31 164 PRO A O 1
ATOM 1337 N N . ILE A 1 165 ? -5.750 -3.799 5.009 1.00 87.88 165 ILE A N 1
ATOM 1338 C CA . ILE A 1 165 ? -6.451 -4.533 3.939 1.00 87.88 165 ILE A CA 1
ATOM 1339 C C . ILE A 1 165 ? -6.366 -3.785 2.608 1.00 87.88 165 ILE A C 1
ATOM 1341 O O . ILE A 1 165 ? -6.109 -4.416 1.587 1.00 87.88 165 ILE A O 1
ATOM 1345 N N . VAL A 1 166 ? -6.542 -2.460 2.613 1.00 90.94 166 VAL A N 1
ATOM 1346 C CA . VAL A 1 166 ? -6.468 -1.634 1.395 1.00 90.94 166 VAL A CA 1
ATOM 1347 C C . VAL A 1 166 ? -5.183 -1.891 0.588 1.00 90.94 166 VAL A C 1
ATOM 1349 O O . VAL A 1 166 ? -5.298 -2.310 -0.560 1.00 90.94 166 VAL A O 1
ATOM 1352 N N . PRO A 1 167 ? -3.966 -1.734 1.144 1.00 87.19 167 PRO A N 1
ATOM 1353 C CA . PRO A 1 167 ? -2.736 -1.976 0.398 1.00 87.19 167 PRO A CA 1
ATOM 1354 C C . PRO A 1 167 ? -2.545 -3.450 0.023 1.00 87.19 167 PRO A C 1
ATOM 1356 O O . PRO A 1 167 ? -1.990 -3.724 -1.036 1.00 87.19 167 PRO A O 1
ATOM 1359 N N . ILE A 1 168 ? -3.034 -4.408 0.823 1.00 88.62 168 ILE A N 1
ATOM 1360 C CA . ILE A 1 168 ? -3.019 -5.827 0.426 1.00 88.62 168 ILE A CA 1
ATOM 1361 C C . ILE A 1 168 ? -3.836 -6.014 -0.856 1.00 88.62 168 ILE A C 1
ATOM 1363 O O . ILE A 1 168 ? -3.332 -6.591 -1.817 1.00 88.62 168 ILE A O 1
ATOM 1367 N N . LEU A 1 169 ? -5.063 -5.493 -0.906 1.00 90.31 169 LEU A N 1
ATOM 1368 C CA . LEU A 1 169 ? -5.920 -5.610 -2.087 1.00 90.31 169 LEU A CA 1
ATOM 1369 C C . LEU A 1 169 ? -5.353 -4.852 -3.290 1.00 90.31 169 LEU A C 1
ATOM 1371 O O . LEU A 1 169 ? -5.368 -5.381 -4.398 1.00 90.31 169 LEU A O 1
ATOM 1375 N N . SER A 1 170 ? -4.811 -3.656 -3.064 1.00 91.69 170 SER A N 1
ATOM 1376 C CA . SER A 1 170 ? -4.240 -2.825 -4.121 1.00 91.69 170 SER A CA 1
ATOM 1377 C C . SER A 1 170 ? -3.002 -3.432 -4.777 1.00 91.69 170 SER A C 1
ATOM 1379 O O . SER A 1 170 ? -2.881 -3.390 -5.996 1.00 91.69 170 SER A O 1
ATOM 1381 N N . PHE A 1 171 ? -2.076 -3.989 -3.989 1.00 90.19 171 PHE A N 1
ATOM 1382 C CA . PHE A 1 171 ? -0.761 -4.401 -4.496 1.00 90.19 171 PHE A CA 1
ATOM 1383 C C . PHE A 1 171 ? -0.664 -5.889 -4.848 1.00 90.19 171 PHE A C 1
ATOM 1385 O O . PHE A 1 171 ? 0.230 -6.276 -5.601 1.00 90.19 171 PHE A O 1
ATOM 1392 N N . THR A 1 172 ? -1.585 -6.732 -4.363 1.00 90.94 172 THR A N 1
ATOM 1393 C CA . THR A 1 172 ? -1.584 -8.171 -4.693 1.00 90.94 172 THR A CA 1
ATOM 1394 C C . THR A 1 172 ? -1.633 -8.435 -6.207 1.00 90.94 172 THR A C 1
ATOM 1396 O O . THR A 1 172 ? -0.835 -9.252 -6.664 1.00 90.94 172 THR A O 1
ATOM 1399 N N . PRO A 1 173 ? -2.474 -7.761 -7.023 1.00 92.50 173 PRO A N 1
ATOM 1400 C CA . PRO A 1 173 ? -2.488 -7.977 -8.474 1.00 92.50 173 PRO A CA 1
ATOM 1401 C C . PRO A 1 173 ? -1.137 -7.699 -9.147 1.00 92.50 173 PRO A C 1
ATOM 1403 O O . PRO A 1 173 ? -0.725 -8.448 -10.037 1.00 92.50 173 PRO A O 1
ATOM 1406 N N . SER A 1 174 ? -0.433 -6.655 -8.697 1.00 89.88 174 SER A N 1
ATOM 1407 C CA . SER A 1 174 ? 0.890 -6.286 -9.213 1.00 89.88 174 SER A CA 1
ATOM 1408 C C . SER A 1 174 ? 1.929 -7.357 -8.860 1.00 89.88 174 SER A C 1
ATOM 1410 O O . SER A 1 174 ? 2.581 -7.896 -9.756 1.00 89.88 174 SER A O 1
ATOM 1412 N N . LEU A 1 175 ? 1.967 -7.790 -7.592 1.00 90.31 175 LEU A N 1
ATOM 1413 C CA . LEU A 1 175 ? 2.846 -8.870 -7.124 1.00 90.31 175 LEU A CA 1
ATOM 1414 C C . LEU A 1 175 ? 2.602 -10.196 -7.857 1.00 90.31 175 LEU A C 1
ATOM 1416 O O . LEU A 1 175 ? 3.553 -10.880 -8.243 1.00 90.31 175 LEU A O 1
ATOM 1420 N N . VAL A 1 176 ? 1.334 -10.569 -8.062 1.00 91.88 176 VAL A N 1
ATOM 1421 C CA . VAL A 1 176 ? 0.963 -11.794 -8.786 1.00 91.88 176 VAL A CA 1
ATOM 1422 C C . VAL A 1 176 ? 1.437 -11.714 -10.233 1.00 91.88 176 VAL A C 1
ATOM 1424 O O . VAL A 1 176 ? 2.098 -12.635 -10.710 1.00 91.88 176 VAL A O 1
ATOM 1427 N N . THR A 1 177 ? 1.161 -10.603 -10.917 1.00 90.56 177 THR A N 1
ATOM 1428 C CA . THR A 1 177 ? 1.555 -10.425 -12.320 1.00 90.56 177 THR A CA 1
ATOM 1429 C C . THR A 1 177 ? 3.074 -10.448 -12.482 1.00 90.56 177 THR A C 1
ATOM 1431 O O . THR A 1 177 ? 3.584 -11.138 -13.365 1.00 90.56 177 THR A O 1
ATOM 1434 N N . PHE A 1 178 ? 3.804 -9.775 -11.589 1.00 89.06 178 PHE A N 1
ATOM 1435 C CA . PHE A 1 178 ? 5.265 -9.794 -11.580 1.00 89.06 178 PHE A CA 1
ATOM 1436 C C . PHE A 1 178 ? 5.822 -11.204 -11.333 1.00 89.06 178 PHE A C 1
ATOM 1438 O O . PHE A 1 178 ? 6.738 -11.650 -12.021 1.00 89.06 178 PHE A O 1
ATOM 1445 N N . THR A 1 179 ? 5.243 -11.944 -10.382 1.00 88.94 179 THR A N 1
ATOM 1446 C CA . THR A 1 179 ? 5.664 -13.322 -10.076 1.00 88.94 179 THR A CA 1
ATOM 1447 C C . THR A 1 179 ? 5.460 -14.240 -11.278 1.00 88.94 179 THR A C 1
ATOM 1449 O O . THR A 1 179 ? 6.343 -15.033 -11.602 1.00 88.94 179 THR A O 1
ATOM 1452 N N . ILE A 1 180 ? 4.331 -14.105 -11.980 1.00 89.38 180 ILE A N 1
ATOM 1453 C CA . ILE A 1 180 ? 4.076 -14.857 -13.212 1.00 89.38 180 ILE A CA 1
ATOM 1454 C C . ILE A 1 180 ? 5.147 -14.515 -14.255 1.00 89.38 180 ILE A C 1
ATOM 1456 O O . ILE A 1 180 ? 5.759 -15.432 -14.799 1.00 89.38 180 ILE A O 1
ATOM 1460 N N . GLN A 1 181 ? 5.439 -13.228 -14.482 1.00 87.38 181 GLN A N 1
ATOM 1461 C CA . GLN A 1 181 ? 6.492 -12.804 -15.414 1.00 87.38 181 GLN A CA 1
ATOM 1462 C C . GLN A 1 181 ? 7.866 -13.392 -15.042 1.00 87.38 181 GLN A C 1
ATOM 1464 O O . GLN A 1 181 ? 8.579 -13.868 -15.926 1.00 87.38 181 GLN A O 1
ATOM 1469 N N . MET A 1 182 ? 8.231 -13.413 -13.752 1.00 85.81 182 MET A N 1
ATOM 1470 C CA . MET A 1 182 ? 9.500 -13.996 -13.286 1.00 85.81 182 MET A CA 1
ATOM 1471 C C . MET A 1 182 ? 9.573 -15.488 -13.603 1.00 85.81 182 MET A C 1
ATOM 1473 O O . MET A 1 182 ? 10.575 -15.968 -14.131 1.00 85.81 182 MET A O 1
ATOM 1477 N N . ILE A 1 183 ? 8.499 -16.222 -13.294 1.00 87.75 183 ILE A N 1
ATOM 1478 C CA . ILE A 1 183 ? 8.414 -17.662 -13.553 1.00 87.75 183 ILE A CA 1
ATOM 1479 C C . ILE A 1 183 ? 8.561 -17.937 -15.048 1.00 87.75 183 ILE A C 1
ATOM 1481 O O . ILE A 1 183 ? 9.218 -18.902 -15.423 1.00 87.75 183 ILE A O 1
ATOM 1485 N N . GLN A 1 184 ? 8.005 -17.091 -15.913 1.00 85.44 184 GLN A N 1
ATOM 1486 C CA . GLN A 1 184 ? 8.171 -17.250 -17.355 1.00 85.44 184 GLN A CA 1
ATOM 1487 C C . GLN A 1 184 ? 9.592 -17.006 -17.837 1.00 85.44 184 GLN A C 1
ATOM 1489 O O . GLN A 1 184 ? 10.080 -17.737 -18.700 1.00 85.44 184 GLN A O 1
ATOM 1494 N N . LEU A 1 185 ? 10.237 -15.966 -17.306 1.00 84.19 185 LEU A N 1
ATOM 1495 C CA . LEU A 1 185 ? 11.594 -15.621 -17.701 1.00 84.19 185 LEU A CA 1
ATOM 1496 C C . LEU A 1 185 ? 12.580 -16.729 -17.305 1.00 84.19 185 LEU A C 1
ATOM 1498 O O . LEU A 1 185 ? 13.503 -17.018 -18.059 1.00 84.19 185 LEU A O 1
ATOM 1502 N N . VAL A 1 186 ? 12.356 -17.370 -16.151 1.00 86.69 186 VAL A N 1
ATOM 1503 C CA . VAL A 1 186 ? 13.226 -18.429 -15.610 1.00 86.69 186 VAL A CA 1
ATOM 1504 C C . VAL A 1 186 ? 12.840 -19.834 -16.101 1.00 86.69 186 VAL A C 1
ATOM 1506 O O . VAL A 1 186 ? 13.716 -20.663 -16.325 1.00 86.69 186 VAL A O 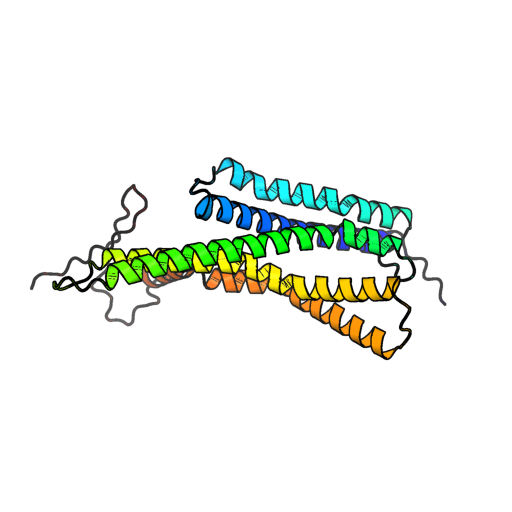1
ATOM 1509 N N . GLY A 1 187 ? 11.545 -20.131 -16.235 1.00 78.94 187 GLY A N 1
ATOM 1510 C CA . GLY A 1 187 ? 11.022 -21.502 -16.315 1.00 78.94 187 GLY A CA 1
ATOM 1511 C C . GLY A 1 187 ? 10.958 -22.121 -17.712 1.00 78.94 187 GLY A C 1
ATOM 1512 O O . GLY A 1 187 ? 11.130 -23.326 -17.834 1.00 78.94 187 GLY A O 1
ATOM 1513 N N . HIS A 1 188 ? 10.693 -21.326 -18.750 1.00 70.19 188 HIS A N 1
ATOM 1514 C CA . HIS A 1 188 ? 10.845 -21.630 -20.183 1.00 70.19 188 HIS A CA 1
ATOM 1515 C C . HIS A 1 188 ? 10.057 -20.571 -20.961 1.00 70.19 188 HIS A C 1
ATOM 1517 O O . HIS A 1 188 ? 8.930 -20.234 -20.589 1.00 70.19 188 HIS A O 1
ATOM 1523 N N . HIS A 1 189 ? 10.605 -20.086 -22.078 1.00 68.19 189 HIS A N 1
ATOM 1524 C CA . HIS A 1 189 ? 9.918 -19.147 -22.963 1.00 68.19 189 HIS A CA 1
ATOM 1525 C C . HIS A 1 189 ? 8.660 -19.777 -23.577 1.00 68.19 189 HIS A C 1
ATOM 1527 O O . HIS A 1 189 ? 8.698 -20.376 -24.650 1.00 68.19 189 HIS A O 1
ATOM 1533 N N . MET A 1 190 ? 7.510 -19.598 -22.925 1.00 63.53 190 MET A N 1
ATOM 1534 C CA . MET A 1 190 ? 6.210 -19.799 -23.560 1.00 63.53 190 MET A CA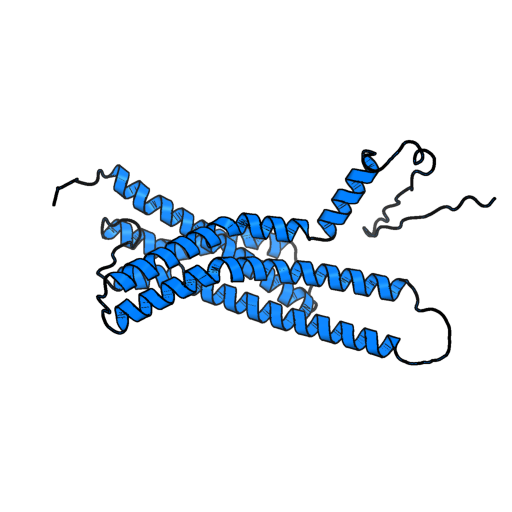 1
ATOM 1535 C C . MET A 1 190 ? 5.995 -18.671 -24.575 1.00 63.53 190 MET A C 1
ATOM 1537 O O . MET A 1 190 ? 5.353 -17.662 -24.291 1.00 63.53 190 MET A O 1
ATOM 1541 N N . HIS A 1 191 ? 6.565 -18.827 -25.771 1.00 69.25 191 HIS A N 1
ATOM 1542 C CA . HIS A 1 191 ? 6.576 -17.810 -26.827 1.00 69.25 191 HIS A CA 1
ATOM 1543 C C . HIS A 1 191 ? 5.229 -17.687 -27.573 1.00 69.25 191 HIS A C 1
ATOM 1545 O O . HIS A 1 191 ? 5.178 -17.303 -28.740 1.00 69.25 191 HIS A O 1
ATOM 1551 N N . SER A 1 192 ? 4.104 -18.006 -26.927 1.00 84.19 192 SER A N 1
ATOM 1552 C CA . SER A 1 192 ? 2.792 -17.803 -27.540 1.00 84.19 192 SER A CA 1
ATOM 1553 C C . SER A 1 192 ? 2.418 -16.321 -27.482 1.00 84.19 192 SER A C 1
ATOM 1555 O O . SER A 1 192 ? 2.320 -15.748 -26.397 1.00 84.19 192 SER A O 1
ATOM 1557 N N . ALA A 1 193 ? 2.170 -15.699 -28.640 1.00 86.00 193 ALA A N 1
ATOM 1558 C CA . ALA A 1 193 ? 1.746 -14.297 -28.736 1.00 86.00 193 ALA A CA 1
ATOM 1559 C C . ALA A 1 193 ? 0.498 -14.002 -27.881 1.00 86.00 193 ALA A C 1
ATOM 1561 O O . ALA A 1 193 ? 0.430 -12.977 -27.206 1.00 86.00 193 ALA A O 1
ATOM 1562 N N . ARG A 1 194 ? -0.437 -14.960 -27.816 1.00 86.31 194 ARG A N 1
ATOM 1563 C CA . ARG A 1 194 ? -1.649 -14.876 -26.987 1.00 86.31 194 ARG A CA 1
ATOM 1564 C C . ARG A 1 194 ? -1.328 -14.748 -25.497 1.00 86.31 194 ARG A C 1
ATOM 1566 O O . ARG A 1 194 ? -2.040 -14.077 -24.762 1.00 86.31 194 ARG A O 1
ATOM 1573 N N . TYR A 1 195 ? -0.259 -15.389 -25.038 1.00 85.19 195 TYR A N 1
ATOM 1574 C CA . TYR A 1 195 ? 0.116 -15.346 -23.631 1.00 85.19 195 TYR A CA 1
ATOM 1575 C C . TYR A 1 195 ? 0.687 -13.972 -23.240 1.00 85.19 195 TYR A C 1
ATOM 1577 O O . TYR A 1 195 ? 0.352 -13.442 -22.182 1.00 85.19 195 TYR A O 1
ATOM 1585 N N . GLN A 1 196 ? 1.507 -13.368 -24.108 1.00 86.19 196 GLN A N 1
ATOM 1586 C CA . GLN A 1 196 ? 2.043 -12.018 -23.889 1.00 86.19 196 GLN A CA 1
ATOM 1587 C C . GLN A 1 196 ? 0.927 -10.968 -23.807 1.00 86.19 196 GLN A C 1
ATOM 1589 O O . GLN A 1 196 ? 0.976 -10.092 -22.946 1.00 86.19 196 GLN A O 1
ATOM 1594 N N . GLU A 1 197 ? -0.108 -11.098 -24.642 1.00 90.44 197 GLU A N 1
ATOM 1595 C CA . GLU A 1 197 ? -1.297 -10.240 -24.592 1.00 90.44 197 GLU A CA 1
ATOM 1596 C C . GLU A 1 197 ? -2.047 -10.375 -23.257 1.00 90.44 197 GLU A C 1
ATOM 1598 O O . GLU A 1 197 ? -2.376 -9.370 -22.626 1.00 90.44 197 GLU A O 1
ATOM 1603 N N . ILE A 1 198 ? -2.250 -11.609 -22.773 1.00 90.44 198 ILE A N 1
ATOM 1604 C CA . ILE A 1 198 ? -2.894 -11.859 -21.474 1.00 90.44 198 ILE A CA 1
ATOM 1605 C C . ILE A 1 198 ? -2.087 -11.226 -20.337 1.00 90.44 198 ILE A C 1
ATOM 1607 O O . ILE A 1 198 ? -2.666 -10.524 -19.510 1.00 90.44 198 ILE A O 1
ATOM 1611 N N . ILE A 1 199 ? -0.762 -11.426 -20.296 1.00 89.25 199 ILE A N 1
ATOM 1612 C CA . ILE A 1 199 ? 0.075 -10.794 -19.266 1.00 89.25 199 ILE A CA 1
ATOM 1613 C C . ILE A 1 199 ? -0.016 -9.280 -19.341 1.00 89.25 199 ILE A C 1
ATOM 1615 O O . ILE A 1 199 ? -0.159 -8.645 -18.303 1.00 89.25 199 ILE A O 1
ATOM 1619 N N . GLN A 1 200 ? 0.067 -8.698 -20.536 1.00 89.50 200 GLN A N 1
ATOM 1620 C CA . GLN A 1 200 ? 0.014 -7.250 -20.690 1.00 89.50 200 GLN A CA 1
ATOM 1621 C C . GLN A 1 200 ? -1.319 -6.689 -20.181 1.00 89.50 200 GLN A C 1
ATOM 1623 O O . GLN A 1 200 ? -1.319 -5.690 -19.463 1.00 89.50 200 GLN A O 1
ATOM 1628 N N . ASN A 1 201 ? -2.433 -7.366 -20.469 1.00 92.44 201 ASN A N 1
ATOM 1629 C CA . ASN A 1 201 ? -3.746 -7.001 -19.942 1.00 92.44 201 ASN A CA 1
ATOM 1630 C C . ASN A 1 201 ? -3.809 -7.139 -18.411 1.00 92.44 201 ASN A C 1
ATOM 1632 O O . ASN A 1 201 ? -4.341 -6.254 -17.743 1.00 92.44 201 ASN A O 1
ATOM 1636 N N . CYS A 1 202 ? -3.220 -8.195 -17.840 1.00 93.06 202 CYS A N 1
ATOM 1637 C CA . CYS A 1 202 ? -3.107 -8.358 -16.387 1.00 93.06 202 CYS A CA 1
ATOM 1638 C C . CYS A 1 202 ? -2.250 -7.260 -15.743 1.00 93.06 202 CYS A C 1
ATOM 1640 O O . CYS A 1 202 ? -2.635 -6.733 -14.703 1.00 93.06 202 CYS A O 1
ATOM 1642 N N . THR A 1 203 ? -1.123 -6.882 -16.358 1.00 90.50 203 THR A N 1
ATOM 1643 C CA . THR A 1 203 ? -0.261 -5.793 -15.872 1.00 90.50 203 THR A CA 1
ATOM 1644 C C . THR A 1 203 ? -1.014 -4.469 -15.896 1.00 90.50 203 THR A C 1
ATOM 1646 O O . THR A 1 203 ? -1.063 -3.790 -14.879 1.00 90.50 203 THR A O 1
ATOM 1649 N N . LEU A 1 204 ? -1.695 -4.150 -17.000 1.00 90.75 204 LEU A N 1
ATOM 1650 C CA . LEU A 1 204 ? -2.509 -2.936 -17.103 1.00 90.75 204 LEU A CA 1
ATOM 1651 C C . LEU A 1 204 ? -3.635 -2.904 -16.063 1.00 90.75 204 LEU A C 1
ATOM 1653 O O . LEU A 1 204 ? -3.871 -1.871 -15.440 1.00 90.75 204 LEU A O 1
ATOM 1657 N N . ALA A 1 205 ? -4.313 -4.033 -15.839 1.00 92.88 205 ALA A N 1
ATOM 1658 C CA . ALA A 1 205 ? -5.335 -4.138 -14.802 1.00 92.88 205 ALA A CA 1
ATOM 1659 C C . ALA A 1 205 ? -4.742 -3.964 -13.393 1.00 92.88 205 ALA A C 1
ATOM 1661 O O . ALA A 1 205 ? -5.335 -3.288 -12.553 1.00 92.88 205 ALA A O 1
ATOM 1662 N N . ALA A 1 206 ? -3.564 -4.536 -13.133 1.00 92.38 206 ALA A N 1
ATOM 1663 C CA . ALA A 1 206 ? -2.864 -4.384 -11.863 1.00 92.38 206 ALA A CA 1
ATOM 1664 C C . ALA A 1 206 ? -2.426 -2.934 -11.611 1.00 92.38 206 ALA A C 1
ATOM 1666 O O . ALA A 1 206 ? -2.618 -2.429 -10.502 1.00 92.38 206 ALA A O 1
ATOM 1667 N N . ASP A 1 207 ? -1.905 -2.251 -12.630 1.00 88.88 207 ASP A N 1
ATOM 1668 C CA . ASP A 1 207 ? -1.517 -0.839 -12.555 1.00 88.88 207 ASP A CA 1
ATOM 1669 C C . ASP A 1 207 ? -2.745 0.053 -12.336 1.00 88.88 207 ASP A C 1
ATOM 1671 O O . ASP A 1 207 ? -2.727 0.961 -11.498 1.00 88.88 207 ASP A O 1
ATOM 1675 N N . PHE A 1 208 ? -3.857 -0.255 -13.013 1.00 91.75 208 PHE A N 1
ATOM 1676 C CA . PHE A 1 208 ? -5.132 0.430 -12.815 1.00 91.75 208 PHE A CA 1
ATOM 1677 C C . PHE A 1 208 ? -5.634 0.290 -11.370 1.00 91.75 208 PHE A C 1
ATOM 1679 O O . PHE A 1 208 ? -5.939 1.294 -10.726 1.00 91.75 208 PHE A O 1
ATOM 1686 N N . ILE A 1 209 ? -5.656 -0.931 -10.823 1.00 91.94 209 ILE A N 1
ATOM 1687 C CA . ILE A 1 209 ? -6.070 -1.183 -9.432 1.00 91.94 209 ILE A CA 1
ATOM 1688 C C . ILE A 1 209 ? -5.122 -0.491 -8.441 1.00 91.94 209 ILE A C 1
ATOM 1690 O O . ILE A 1 209 ? -5.577 0.148 -7.490 1.00 91.94 209 ILE A O 1
ATOM 1694 N N . SER A 1 210 ? -3.810 -0.560 -8.679 1.00 88.31 210 SER A N 1
ATOM 1695 C CA . SER A 1 210 ? -2.799 0.065 -7.814 1.00 88.31 210 SER A CA 1
ATOM 1696 C C . SER A 1 210 ? -2.935 1.590 -7.796 1.00 88.31 210 SER A C 1
ATOM 1698 O O . SER A 1 210 ? -2.784 2.215 -6.743 1.00 88.31 210 SER A O 1
ATOM 1700 N N . SER A 1 211 ? -3.312 2.195 -8.925 1.00 88.88 211 SER A N 1
ATOM 1701 C CA . SER A 1 211 ? -3.567 3.639 -9.032 1.00 88.88 211 SER A CA 1
ATOM 1702 C C . SER A 1 211 ? -4.766 4.093 -8.186 1.00 88.88 211 SER A C 1
ATOM 1704 O O . SER A 1 211 ? -4.836 5.246 -7.766 1.00 88.88 211 SER A O 1
ATOM 1706 N N . TRP A 1 212 ? -5.693 3.182 -7.866 1.00 92.00 212 TRP A N 1
ATOM 1707 C CA . TRP A 1 212 ? -6.891 3.459 -7.062 1.00 92.00 212 TRP A CA 1
ATOM 1708 C C . TRP A 1 212 ? -6.676 3.300 -5.553 1.00 92.00 212 TRP A C 1
ATOM 1710 O O . TRP A 1 212 ? -7.600 3.524 -4.769 1.00 92.00 212 TRP A O 1
ATOM 1720 N N . THR A 1 213 ? -5.457 2.985 -5.109 1.00 89.62 213 THR A N 1
ATOM 1721 C CA . THR A 1 213 ? -5.135 2.817 -3.680 1.00 89.62 213 THR A CA 1
ATOM 1722 C C . THR A 1 213 ? -5.539 4.030 -2.842 1.00 89.62 213 THR A C 1
ATOM 1724 O O . THR A 1 213 ? -6.091 3.867 -1.755 1.00 89.62 213 THR A O 1
ATOM 1727 N N . GLY A 1 214 ? -5.336 5.249 -3.356 1.00 87.00 214 GLY A N 1
ATOM 1728 C CA . GLY A 1 214 ? -5.759 6.474 -2.670 1.00 87.00 214 GLY A CA 1
ATOM 1729 C C . GLY A 1 214 ? -7.278 6.563 -2.485 1.00 87.00 214 GLY A C 1
ATOM 1730 O O . GLY A 1 214 ? -7.745 6.942 -1.413 1.00 87.00 214 GLY A O 1
ATOM 1731 N N . ILE A 1 215 ? -8.051 6.143 -3.492 1.00 91.56 215 ILE A N 1
ATOM 1732 C CA . ILE A 1 215 ? -9.519 6.119 -3.430 1.00 91.56 215 ILE A CA 1
ATOM 1733 C C . ILE A 1 215 ? -9.980 5.079 -2.408 1.00 91.56 215 ILE A C 1
ATOM 1735 O O . ILE A 1 215 ? -10.798 5.391 -1.544 1.00 91.56 215 ILE A O 1
ATOM 1739 N N . PHE A 1 216 ? -9.423 3.865 -2.444 1.00 91.06 216 PHE A N 1
ATOM 1740 C CA . PHE A 1 216 ? -9.751 2.823 -1.467 1.00 91.06 216 PHE A CA 1
ATOM 1741 C C . PHE A 1 216 ? -9.394 3.234 -0.037 1.00 91.06 216 PHE A C 1
ATOM 1743 O O . PHE A 1 216 ? -10.179 2.999 0.883 1.00 91.06 216 PHE A O 1
ATOM 1750 N N . ALA A 1 217 ? -8.257 3.906 0.155 1.00 87.94 217 ALA A N 1
ATOM 1751 C CA . ALA A 1 217 ? -7.877 4.463 1.448 1.00 87.94 217 ALA A CA 1
ATOM 1752 C C . ALA A 1 217 ? -8.858 5.556 1.902 1.00 87.94 217 ALA A C 1
ATOM 1754 O O . ALA A 1 217 ? -9.257 5.571 3.067 1.00 87.94 217 ALA A O 1
ATOM 1755 N N . GLY A 1 218 ? -9.298 6.423 0.986 1.00 88.88 218 GLY A N 1
ATOM 1756 C CA . GLY A 1 218 ? -10.322 7.435 1.247 1.00 88.88 218 GLY A CA 1
ATOM 1757 C C . GLY A 1 218 ? -11.660 6.824 1.665 1.00 88.88 218 GLY A C 1
ATOM 1758 O O . GLY A 1 218 ? -12.238 7.243 2.664 1.00 88.88 218 GLY A O 1
ATOM 1759 N N . ILE A 1 219 ? -12.122 5.779 0.972 1.00 90.50 219 ILE A N 1
ATOM 1760 C CA . ILE A 1 219 ? -13.345 5.040 1.329 1.00 90.50 219 ILE A CA 1
ATOM 1761 C C . ILE A 1 219 ? -13.206 4.392 2.710 1.00 90.50 219 ILE A C 1
ATOM 1763 O O . ILE A 1 219 ? -14.087 4.545 3.556 1.00 90.50 219 ILE A O 1
ATOM 1767 N N . ALA A 1 220 ? -12.079 3.727 2.973 1.00 88.00 220 ALA A N 1
ATOM 1768 C CA . ALA A 1 220 ? -11.800 3.141 4.281 1.00 88.00 220 ALA A CA 1
ATOM 1769 C C . ALA A 1 220 ? -11.788 4.201 5.398 1.00 88.00 220 ALA A C 1
ATOM 1771 O O . ALA A 1 220 ? -12.250 3.932 6.507 1.00 88.00 220 ALA A O 1
ATOM 1772 N N . PHE A 1 221 ? -11.300 5.411 5.106 1.00 86.25 221 PHE A N 1
ATOM 1773 C CA . PHE A 1 221 ? -11.320 6.540 6.032 1.00 86.25 221 PHE A CA 1
ATOM 1774 C C . PHE A 1 221 ? -12.728 7.116 6.235 1.00 86.25 221 PHE A C 1
ATOM 1776 O O . PHE A 1 221 ? -13.080 7.460 7.357 1.00 86.25 221 PHE A O 1
ATOM 1783 N N . MET A 1 222 ? -13.571 7.172 5.201 1.00 87.94 222 MET A N 1
ATOM 1784 C CA . MET A 1 222 ? -14.969 7.611 5.341 1.00 87.94 222 MET A CA 1
ATOM 1785 C C . MET A 1 222 ? -15.800 6.671 6.225 1.00 87.94 222 MET A C 1
ATOM 1787 O O . MET A 1 222 ? -16.719 7.120 6.905 1.00 87.94 222 MET A O 1
ATOM 1791 N N . TRP A 1 223 ? -15.459 5.380 6.262 1.00 86.00 223 TRP A N 1
ATOM 1792 C CA . TRP A 1 223 ? -16.053 4.412 7.191 1.00 86.00 223 TRP A CA 1
ATOM 1793 C C . TRP A 1 223 ? -15.487 4.464 8.614 1.00 86.00 223 TRP A C 1
ATOM 1795 O O . TRP A 1 223 ? -15.919 3.695 9.476 1.00 86.00 223 TRP A O 1
ATOM 1805 N N . ASP A 1 224 ? -14.545 5.363 8.894 1.00 84.88 224 ASP A N 1
ATOM 1806 C CA . ASP A 1 224 ? -14.043 5.560 10.243 1.00 84.88 224 ASP A CA 1
ATOM 1807 C C . ASP A 1 224 ? -15.147 6.158 11.135 1.00 84.88 224 ASP A C 1
ATOM 1809 O O . ASP A 1 224 ? -15.662 7.244 10.844 1.00 84.88 224 ASP A O 1
ATOM 1813 N N . PRO A 1 225 ? -15.503 5.508 12.259 1.00 79.69 225 PRO A N 1
ATOM 1814 C CA . PRO A 1 225 ? -16.487 6.034 13.201 1.00 79.69 225 PRO A CA 1
ATOM 1815 C C . PRO A 1 225 ? -16.154 7.456 13.669 1.00 79.69 225 PRO A C 1
ATOM 1817 O O . PRO A 1 225 ? -17.069 8.251 13.878 1.00 79.69 225 PRO A O 1
ATOM 1820 N N . VAL A 1 226 ? -14.868 7.808 13.798 1.00 82.38 226 VAL A N 1
ATOM 1821 C CA . VAL A 1 226 ? -14.448 9.159 14.201 1.00 82.38 226 VAL A CA 1
ATOM 1822 C C . VAL A 1 226 ? -14.880 10.181 13.156 1.00 82.38 226 VAL A C 1
ATOM 1824 O O . VAL A 1 226 ? -15.462 11.201 13.509 1.00 82.38 226 VAL A O 1
ATOM 1827 N N . VAL A 1 227 ? -14.675 9.876 11.874 1.00 85.06 227 VAL A N 1
ATOM 1828 C CA . VAL A 1 227 ? -15.094 10.744 10.768 1.00 85.06 227 VAL A CA 1
ATOM 1829 C C . VAL A 1 227 ? -16.610 10.874 10.754 1.00 85.06 227 VAL A C 1
ATOM 1831 O O . VAL A 1 227 ? -17.120 11.987 10.700 1.00 85.06 227 VAL A O 1
ATOM 1834 N N . THR A 1 228 ? -17.344 9.767 10.910 1.00 85.56 228 THR A N 1
ATOM 1835 C CA . THR A 1 228 ? -18.814 9.830 10.981 1.00 85.56 228 THR A CA 1
ATOM 1836 C C . THR A 1 228 ? -19.315 10.630 12.188 1.00 85.56 228 THR A C 1
ATOM 1838 O O . THR A 1 228 ? -20.299 11.352 12.065 1.00 85.56 228 THR A O 1
ATOM 1841 N N . THR A 1 229 ? -18.618 10.565 13.329 1.00 85.62 229 THR A N 1
ATOM 1842 C CA . THR A 1 229 ? -18.969 11.319 14.544 1.00 85.62 229 THR A CA 1
ATOM 1843 C C . THR A 1 229 ? -18.745 12.813 14.333 1.00 85.62 229 THR A C 1
ATOM 1845 O O . THR A 1 229 ? -19.640 13.604 14.610 1.00 85.62 229 THR A O 1
ATOM 1848 N N . VAL A 1 230 ? -17.596 13.194 13.765 1.00 88.56 230 VAL A N 1
ATOM 1849 C CA . VAL A 1 230 ? -17.285 14.592 13.432 1.00 88.56 230 VAL A CA 1
ATOM 1850 C C . VAL A 1 230 ? -18.257 15.136 12.382 1.00 88.56 230 VAL A C 1
ATOM 1852 O O . VAL A 1 230 ? -18.745 16.253 12.519 1.00 88.56 230 VAL A O 1
ATOM 1855 N N . ILE A 1 231 ? -18.598 14.349 11.356 1.00 89.81 231 ILE A N 1
ATOM 1856 C CA . ILE A 1 231 ? -19.591 14.746 10.345 1.00 89.81 231 ILE A CA 1
ATOM 1857 C C . ILE A 1 231 ? -20.963 14.969 10.991 1.00 89.81 231 ILE A C 1
ATOM 1859 O O . ILE A 1 231 ? -21.626 15.953 10.671 1.00 89.81 231 ILE A O 1
ATOM 1863 N N . MET A 1 232 ? -21.387 14.093 11.906 1.00 87.38 232 MET A N 1
ATOM 1864 C CA . MET A 1 232 ? -22.640 14.269 12.646 1.00 87.38 232 MET A CA 1
ATOM 1865 C C . MET A 1 232 ? -22.612 15.526 13.520 1.00 87.38 232 MET A C 1
ATOM 1867 O O . MET A 1 232 ? -23.576 16.286 13.512 1.00 87.38 232 MET A O 1
ATOM 1871 N N . GLU A 1 233 ? -21.505 15.789 14.217 1.00 89.06 233 GLU A N 1
ATOM 1872 C CA . GLU A 1 233 ? -21.334 16.991 15.039 1.00 89.06 233 GLU A CA 1
ATOM 1873 C C . GLU A 1 233 ? -21.417 18.271 14.197 1.00 89.06 233 GLU A C 1
ATOM 1875 O O . GLU A 1 233 ? -22.135 19.204 14.550 1.00 89.06 233 GLU A O 1
ATOM 1880 N N . ILE A 1 234 ? -20.752 18.294 13.038 1.00 90.94 234 ILE A N 1
ATOM 1881 C CA . ILE A 1 234 ? -20.843 19.393 12.069 1.00 90.94 234 ILE A CA 1
ATOM 1882 C C . ILE A 1 234 ? -22.289 19.541 11.581 1.00 90.94 234 ILE A C 1
ATOM 1884 O O . ILE A 1 234 ? -22.824 20.648 11.573 1.00 90.94 234 ILE A O 1
ATOM 1888 N N . ARG A 1 235 ? -22.954 18.440 11.218 1.00 89.69 235 ARG A N 1
ATOM 1889 C CA . ARG A 1 235 ? -24.333 18.474 10.714 1.00 89.69 235 ARG A CA 1
ATOM 1890 C C . ARG A 1 235 ? -25.304 19.073 11.734 1.00 89.69 235 ARG A C 1
ATOM 1892 O O . ARG A 1 235 ? -26.147 19.880 11.349 1.00 89.69 235 ARG A O 1
ATOM 1899 N N . VAL A 1 236 ? -25.151 18.710 13.008 1.00 87.19 236 VAL A N 1
ATOM 1900 C CA . VAL A 1 236 ? -25.928 19.269 14.127 1.00 87.19 236 VAL A CA 1
ATOM 1901 C C . VAL A 1 236 ? -25.574 20.742 14.346 1.00 87.19 236 VAL A C 1
ATOM 1903 O O . VAL A 1 236 ? -26.462 21.582 14.431 1.00 87.19 236 VAL A O 1
ATOM 1906 N N . LYS A 1 237 ? -24.283 21.092 14.371 1.00 89.25 237 LYS A N 1
ATOM 1907 C CA . LYS A 1 237 ? -23.820 22.464 14.633 1.00 89.25 237 LYS A CA 1
ATOM 1908 C C . LYS A 1 237 ? -24.277 23.476 13.579 1.00 89.25 237 LYS A C 1
ATOM 1910 O O . LYS A 1 237 ? -24.538 24.625 13.925 1.00 89.25 237 LYS A O 1
ATOM 1915 N N . TYR A 1 238 ? -24.347 23.067 12.315 1.00 90.75 238 TYR A N 1
ATOM 1916 C CA . TYR A 1 238 ? -24.730 23.939 11.200 1.00 90.75 238 TYR A CA 1
ATOM 1917 C C . TYR A 1 238 ? -26.201 23.789 10.781 1.00 90.75 238 TYR A C 1
ATOM 1919 O O . TYR A 1 238 ? -26.582 24.311 9.736 1.00 90.75 238 TYR A O 1
ATOM 1927 N N . GLY A 1 239 ? -27.032 23.094 11.569 1.00 77.06 239 GLY A N 1
ATOM 1928 C CA . GLY A 1 239 ? -28.480 23.020 11.334 1.00 77.06 239 GLY A CA 1
ATOM 1929 C C . GLY A 1 239 ? -28.882 22.262 10.063 1.00 77.06 239 GLY A C 1
ATOM 1930 O O . GLY A 1 239 ? -30.001 22.397 9.587 1.00 77.06 239 GLY A O 1
ATOM 1931 N N . TRP A 1 240 ? -28.000 21.430 9.501 1.00 77.62 240 TRP A N 1
ATOM 1932 C CA . TRP A 1 240 ? -28.319 20.583 8.336 1.00 77.62 240 TRP A CA 1
ATOM 1933 C C . TRP A 1 240 ? -29.237 19.399 8.692 1.00 77.62 240 TRP A C 1
ATOM 1935 O O . TRP A 1 240 ? -29.557 18.569 7.834 1.00 77.62 240 TRP A O 1
ATOM 1945 N N . ALA A 1 241 ? -29.581 19.249 9.972 1.00 64.50 241 ALA A N 1
ATOM 1946 C CA . ALA A 1 241 ? -30.457 18.203 10.482 1.00 64.50 241 ALA A CA 1
ATOM 1947 C C . ALA A 1 241 ? -31.878 18.698 10.800 1.00 64.50 241 ALA A C 1
ATOM 1949 O O . ALA A 1 241 ? -32.756 17.863 11.003 1.00 64.50 241 ALA A O 1
ATOM 1950 N N . ASP A 1 242 ? -32.133 20.008 10.766 1.00 58.66 242 ASP A N 1
ATOM 1951 C CA . ASP A 1 242 ? -33.358 20.552 11.339 1.00 58.66 242 ASP A CA 1
ATOM 1952 C C . ASP A 1 242 ? -34.354 20.953 10.250 1.00 58.66 242 ASP A C 1
ATOM 1954 O O . ASP A 1 242 ? -34.244 21.986 9.589 1.00 58.66 242 ASP A O 1
ATOM 1958 N N . GLY A 1 243 ? -35.389 20.122 10.106 1.00 67.12 243 GLY A N 1
ATOM 1959 C CA . GLY A 1 243 ? -36.711 20.660 9.814 1.00 67.12 243 GLY A CA 1
ATOM 1960 C C . GLY A 1 243 ? -37.129 21.635 10.932 1.00 67.12 243 GLY A C 1
ATOM 1961 O O . GLY A 1 243 ? -36.597 21.555 12.041 1.00 67.12 243 GLY A O 1
ATOM 1962 N N . PRO A 1 244 ? -38.075 22.550 10.671 1.00 59.00 244 PRO A N 1
ATOM 1963 C CA . PRO A 1 244 ? -38.367 23.729 11.500 1.00 59.00 244 PRO A CA 1
ATOM 1964 C C . PRO A 1 244 ? -38.768 23.491 12.977 1.00 59.00 244 PRO A C 1
ATOM 1966 O O . PRO A 1 244 ? -38.998 24.459 13.695 1.00 59.00 244 PRO A O 1
ATOM 1969 N N . GLU A 1 245 ? -38.822 22.252 13.471 1.00 60.69 245 GLU A N 1
ATOM 1970 C CA . GLU A 1 245 ? -39.277 21.906 14.828 1.00 60.69 245 GLU A CA 1
ATOM 1971 C C . GLU A 1 245 ? -38.157 21.677 15.865 1.00 60.69 245 GLU A C 1
ATOM 1973 O O . GLU A 1 245 ? -38.438 21.619 17.060 1.00 60.69 245 GLU A O 1
ATOM 1978 N N . ALA A 1 246 ? -36.881 21.593 15.475 1.00 58.53 246 ALA A N 1
ATOM 1979 C CA . ALA A 1 246 ? -35.794 21.234 16.404 1.00 58.53 246 ALA A CA 1
ATOM 1980 C C . ALA A 1 246 ? -35.225 22.402 17.246 1.00 58.53 246 ALA A C 1
ATOM 1982 O O . ALA A 1 246 ? -34.332 22.209 18.072 1.00 58.53 246 ALA A O 1
ATOM 1983 N N . ASN A 1 247 ? -35.753 23.620 17.093 1.00 56.25 247 ASN A N 1
ATOM 1984 C CA . ASN A 1 247 ? -35.130 24.840 17.623 1.00 56.25 247 ASN A CA 1
ATOM 1985 C C . ASN A 1 247 ? -35.210 25.023 19.158 1.00 56.25 247 ASN A C 1
ATOM 1987 O O . ASN A 1 247 ? -34.648 25.983 19.680 1.00 56.25 247 ASN A O 1
ATOM 1991 N N . ASN A 1 248 ? -35.871 24.124 19.899 1.00 58.75 248 ASN A N 1
ATOM 1992 C CA . ASN A 1 248 ? -36.125 24.317 21.336 1.00 58.75 248 ASN A CA 1
ATOM 1993 C C . ASN A 1 248 ? -35.295 23.439 22.286 1.00 58.75 248 ASN A C 1
ATOM 1995 O O . ASN A 1 248 ? -35.401 23.609 23.499 1.00 58.75 248 ASN A O 1
ATOM 1999 N N . GLN A 1 249 ? -34.438 22.541 21.791 1.00 56.53 249 GLN A N 1
ATOM 2000 C CA . GLN A 1 249 ? -33.552 21.746 22.653 1.00 56.53 249 GLN A CA 1
ATOM 2001 C C . GLN A 1 249 ? -32.148 21.684 22.063 1.00 56.53 249 GLN A C 1
ATOM 2003 O O . GLN A 1 249 ? -31.791 20.752 21.351 1.00 56.53 249 GLN A O 1
ATOM 2008 N N . LYS A 1 250 ? -31.328 22.688 22.382 1.00 57.56 250 LYS A N 1
ATOM 2009 C CA . LYS A 1 250 ? -29.894 22.667 22.090 1.00 57.56 250 LYS A CA 1
ATOM 2010 C C . LYS A 1 250 ? -29.195 21.815 23.161 1.00 57.56 250 LYS A C 1
ATOM 2012 O O . LYS A 1 250 ? -29.121 22.267 24.303 1.00 57.56 250 LYS A O 1
ATOM 2017 N N . PRO A 1 251 ? -28.704 20.599 22.857 1.00 59.62 251 PRO A N 1
ATOM 2018 C CA . PRO A 1 251 ? -27.964 19.813 23.835 1.00 59.62 251 PRO A CA 1
ATOM 2019 C C . PRO A 1 251 ? -26.639 20.511 24.156 1.00 59.62 251 PRO A C 1
ATOM 2021 O O . PRO A 1 251 ? -25.838 20.801 23.265 1.00 59.62 251 PRO A O 1
ATOM 2024 N N . GLU A 1 252 ? -26.406 20.793 25.435 1.00 64.38 252 GLU A N 1
ATOM 2025 C CA . GLU A 1 252 ? -25.145 21.348 25.915 1.00 64.38 252 GLU A CA 1
ATOM 2026 C C . GLU A 1 252 ? -24.127 20.208 26.071 1.00 64.38 252 GLU A C 1
ATOM 2028 O O . GLU A 1 252 ? -24.279 19.310 26.903 1.00 64.38 252 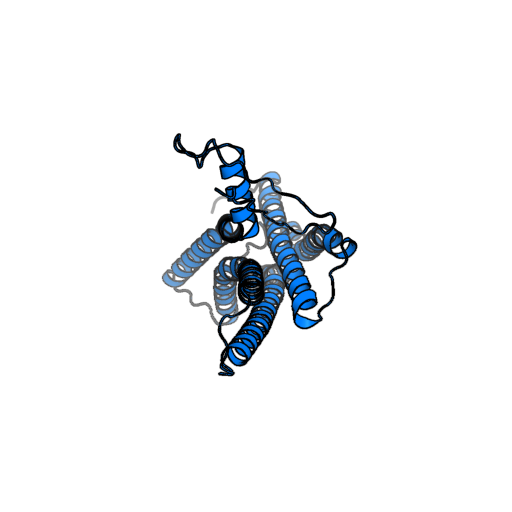GLU A O 1
ATOM 2033 N N . ILE A 1 253 ? -23.104 20.198 25.213 1.00 55.59 253 ILE A N 1
ATOM 2034 C CA . ILE A 1 253 ? -22.019 19.213 25.261 1.00 55.59 253 ILE A CA 1
ATOM 2035 C C . ILE A 1 253 ? -20.947 19.755 26.206 1.00 55.59 253 ILE A C 1
ATOM 2037 O O . ILE A 1 253 ? -20.217 20.679 25.851 1.00 55.59 253 ILE A O 1
ATOM 2041 N N . GLN A 1 254 ? -20.833 19.168 27.397 1.00 62.09 254 GLN A N 1
ATOM 2042 C CA . GLN A 1 254 ? -19.712 19.437 28.295 1.00 62.09 254 GLN A CA 1
ATOM 2043 C C . GLN A 1 254 ? -18.556 18.482 27.982 1.00 62.09 254 GLN A C 1
ATOM 2045 O O . GLN A 1 254 ? -18.706 17.256 28.006 1.00 62.09 254 GLN A O 1
ATOM 2050 N N . ILE A 1 255 ? -17.394 19.061 27.676 1.00 55.38 255 ILE A N 1
ATOM 2051 C CA . ILE A 1 255 ? -16.136 18.334 27.510 1.00 55.38 255 ILE A CA 1
ATOM 2052 C C . ILE A 1 255 ? -15.409 18.389 28.853 1.00 55.38 255 ILE A C 1
ATOM 2054 O O . ILE A 1 255 ? -15.006 19.456 29.305 1.00 55.38 255 ILE A O 1
ATOM 2058 N N . ASP A 1 256 ? -15.280 17.233 29.494 1.00 64.38 256 ASP A N 1
ATOM 2059 C CA . ASP A 1 256 ? -14.460 17.041 30.692 1.00 64.38 256 ASP A CA 1
ATOM 2060 C C . ASP A 1 256 ? -12.966 17.164 30.315 1.00 64.38 256 ASP A C 1
ATOM 2062 O O . ASP A 1 256 ? -12.567 16.745 29.224 1.00 64.38 256 ASP A O 1
ATOM 2066 N N . GLU A 1 257 ? -12.128 17.712 31.206 1.00 68.31 257 GLU A N 1
ATOM 2067 C CA . GLU A 1 257 ? -10.669 17.861 31.026 1.00 68.31 257 GLU A CA 1
ATOM 2068 C C . GLU A 1 257 ? -9.940 16.552 30.655 1.00 68.31 257 GLU A C 1
ATOM 2070 O O . GLU A 1 257 ? -8.859 16.574 30.065 1.00 68.31 257 GLU A O 1
ATOM 2075 N N . SER A 1 258 ? -10.544 15.396 30.931 1.00 68.62 258 SER A N 1
ATOM 2076 C CA . SER A 1 258 ? -10.075 14.071 30.502 1.00 68.62 258 SER A CA 1
ATOM 2077 C C . SER A 1 258 ? -10.239 13.783 28.999 1.00 68.62 258 SER A C 1
ATOM 2079 O O . SER A 1 258 ? -9.790 12.736 28.525 1.00 68.62 258 SER A O 1
ATOM 2081 N N . GLY A 1 259 ? -10.885 14.675 28.239 1.00 60.78 259 GLY A N 1
ATOM 2082 C CA . GLY A 1 259 ? -11.204 14.479 26.820 1.00 60.78 259 GLY A CA 1
ATOM 2083 C C . GLY A 1 259 ? -12.354 13.496 26.581 1.00 60.78 259 GLY A C 1
ATOM 2084 O O . GLY A 1 259 ? -12.532 12.999 25.467 1.00 60.78 259 GLY A O 1
ATOM 2085 N N . THR A 1 260 ? -13.129 13.186 27.624 1.00 55.09 260 THR A N 1
ATOM 2086 C CA . THR A 1 260 ? -14.249 12.244 27.557 1.00 55.09 260 THR A CA 1
ATOM 2087 C C . THR A 1 260 ? -15.561 13.003 27.348 1.00 55.09 260 THR A C 1
ATOM 2089 O O . THR A 1 260 ? -15.917 13.866 28.143 1.00 55.09 260 THR A O 1
ATOM 2092 N N . PHE A 1 261 ? -16.309 12.678 26.291 1.00 52.19 261 PHE A N 1
ATOM 2093 C CA . PHE A 1 261 ? -17.600 13.312 26.003 1.00 52.19 261 PHE A CA 1
ATOM 2094 C C . PHE A 1 261 ? -18.703 12.783 26.935 1.00 52.19 261 PHE A C 1
ATOM 2096 O O . PHE A 1 261 ? -18.967 11.576 26.957 1.00 52.19 261 PHE A O 1
ATOM 2103 N N . ARG A 1 262 ? -19.400 13.679 27.648 1.00 51.41 262 ARG A N 1
ATOM 2104 C CA . ARG A 1 262 ? -20.689 13.380 28.294 1.00 51.41 262 ARG A CA 1
ATOM 2105 C C . ARG A 1 262 ? -21.786 14.243 27.677 1.00 51.41 262 ARG A C 1
ATOM 2107 O O . ARG A 1 262 ? -21.712 15.464 27.698 1.00 51.41 262 ARG A O 1
ATOM 2114 N N . ILE A 1 263 ? -22.820 13.591 27.154 1.00 52.19 263 ILE A N 1
ATOM 2115 C CA . ILE A 1 263 ? -24.054 14.254 26.722 1.00 52.19 263 ILE A CA 1
ATOM 2116 C C . ILE A 1 263 ? -24.986 14.249 27.933 1.00 52.19 263 ILE A C 1
ATOM 2118 O O . ILE A 1 263 ? -25.420 13.179 28.362 1.00 52.19 263 ILE A O 1
ATOM 2122 N N . SER A 1 264 ? -25.249 15.419 28.513 1.00 51.69 264 SER A N 1
ATOM 2123 C CA . SER A 1 264 ? -26.219 15.564 29.598 1.00 51.69 264 SER A CA 1
ATOM 2124 C C . SER A 1 264 ? -27.572 15.911 28.988 1.00 51.69 264 SER A C 1
ATOM 2126 O O . SER A 1 264 ? -27.785 17.031 28.532 1.00 51.69 264 SER A O 1
ATOM 2128 N N . SER A 1 265 ? -28.485 14.943 28.917 1.00 45.84 265 SER A N 1
ATOM 2129 C CA . SER A 1 265 ? -29.880 15.229 28.585 1.00 45.84 265 SER A CA 1
ATOM 2130 C C . SER A 1 265 ? -30.576 15.727 29.849 1.00 45.84 265 SER A C 1
ATOM 2132 O O . SER A 1 265 ? -31.060 14.926 30.652 1.00 45.84 265 SER A O 1
ATOM 2134 N N . THR A 1 266 ? -30.609 17.038 30.060 1.00 48.97 266 THR A N 1
ATOM 2135 C CA . THR A 1 266 ? -31.516 17.642 31.038 1.00 48.97 266 THR A CA 1
ATOM 2136 C C . THR A 1 266 ? -32.942 17.481 30.515 1.00 48.97 266 THR A C 1
ATOM 2138 O O . THR A 1 266 ? -33.404 18.243 29.671 1.00 48.97 266 THR A O 1
ATOM 2141 N N . MET A 1 267 ? -33.639 16.435 30.968 1.00 40.69 267 MET A N 1
ATOM 2142 C CA . MET A 1 267 ? -35.083 16.346 30.762 1.00 40.69 267 MET A CA 1
ATOM 2143 C C . MET A 1 267 ? -35.752 17.442 31.600 1.00 40.69 267 MET A C 1
ATOM 2145 O O . MET A 1 267 ? -35.504 17.497 32.808 1.00 40.69 267 MET A O 1
ATOM 2149 N N . PRO A 1 268 ? -36.589 18.309 31.007 1.00 40.66 268 PRO A N 1
ATOM 2150 C CA . PRO A 1 268 ? -37.460 19.162 31.792 1.00 40.66 268 PRO A CA 1
ATOM 2151 C C . PRO A 1 268 ? -38.463 18.264 32.520 1.00 40.66 268 PRO A C 1
ATOM 2153 O O . PRO A 1 268 ? -39.182 17.483 31.900 1.00 40.66 268 PRO A O 1
ATOM 2156 N N . ILE A 1 269 ? -38.462 18.348 33.847 1.00 42.31 269 ILE A N 1
ATOM 2157 C CA . ILE A 1 269 ? -39.509 17.773 34.687 1.00 42.31 269 ILE A CA 1
ATOM 2158 C C . ILE A 1 269 ? -40.751 18.640 34.441 1.00 42.31 269 ILE A C 1
ATOM 2160 O O . ILE A 1 269 ? -40.730 19.825 34.776 1.00 42.31 269 ILE A O 1
ATOM 2164 N N . MET A 1 270 ? -41.769 18.073 33.789 1.00 46.34 270 MET A N 1
ATOM 2165 C CA . MET A 1 270 ? -43.141 18.594 33.823 1.00 46.34 270 MET A CA 1
ATOM 2166 C C . MET A 1 270 ? -43.876 17.981 35.005 1.00 46.34 270 MET A C 1
ATOM 2168 O O . MET A 1 270 ? -43.719 16.754 35.204 1.00 46.34 270 MET A O 1
#

Organism: NCBI:txid1314790

Sequence (270 aa):
MGFFKTTSTQLSICTVVPFFENVAKLSAVFITGCIAYNLRRVFIKKMSVPPKLVRGYIPLSILFAVIVSIPGLVYSLDRDICWLKDKSNIWPMIYWWITSEVWMLIVLTYCLVIVIVVFRIIHQGNREIKRLLRRPDGSDGQPPVVRQRSRQLNQAAVRIIMYPIVPILSFTPSLVTFTIQMIQLVGHHMHSARYQEIIQNCTLAADFISSWTGIFAGIAFMWDPVVTTVIMEIRVKYGWADGPEANNQKPEIQIDESGTFRISSTMPIM

Radius of gyration: 26.24 Å; chains: 1; bounding box: 68×46×75 Å

Secondary structure (DSSP, 8-state):
-------HHHHHHHHHHHHHHHHHHHHHHHHHHHHHHHHIIIIIS-PPPPHHHHHHHHHHHHHHHHHHHHHHHHHHHHTT-STT--SS-HHHHHHHIIIIIHHHHHHHHHHHHHHHHHHHHHHHHHHHHHHHTT---S-S---HHHHHHHHHHHHHHHHHHHHHHHHHHHHHHHHHHHHHHHHHHHH-----HHHHHHHHHHHHHHHHHHHTHHHHHHHHHHT-HHHHHHHHHHHHHTTTT--TTGGG----EEE-TTS-EEE-------

pLDDT: mean 83.79, std 13.59, range [39.22, 98.19]